Protein AF-0000000079819717 (afdb_homodimer)

Organism: NCBI:txid1608957

Structure (mmCIF, N/CA/C/O backbone):
data_AF-0000000079819717-model_v1
#
loop_
_entity.id
_entity.type
_entity.pdbx_description
1 polymer 'DUF2269 family protein'
#
loop_
_atom_site.group_PDB
_atom_site.id
_atom_site.type_symbol
_atom_site.label_atom_id
_atom_site.label_alt_id
_atom_site.label_comp_id
_atom_site.label_asym_id
_atom_site.label_entity_id
_atom_site.label_seq_id
_atom_site.pdbx_PDB_ins_code
_atom_site.Cartn_x
_atom_site.Cartn_y
_atom_site.Cartn_z
_atom_site.occupancy
_atom_site.B_iso_or_equiv
_atom_site.auth_seq_id
_atom_site.auth_comp_id
_atom_site.auth_asym_id
_atom_site.auth_atom_id
_atom_site.pdbx_PDB_model_num
ATOM 1 N N . MET A 1 1 ? -36.938 69.5 11.094 1 31.08 1 MET A N 1
ATOM 2 C CA . MET A 1 1 ? -37.156 68.125 10.57 1 31.08 1 MET A CA 1
ATOM 3 C C . MET A 1 1 ? -35.875 67.312 10.625 1 31.08 1 MET A C 1
ATOM 5 O O . MET A 1 1 ? -34.938 67.625 9.906 1 31.08 1 MET A O 1
ATOM 9 N N . VAL A 1 2 ? -35.5 66.875 11.805 1 38.12 2 VAL A N 1
ATOM 10 C CA . VAL A 1 2 ? -34.312 66.125 12.195 1 38.12 2 VAL A CA 1
ATOM 11 C C . VAL A 1 2 ? -34.312 64.75 11.555 1 38.12 2 VAL A C 1
ATOM 13 O O . VAL A 1 2 ? -35.281 64 11.742 1 38.12 2 VAL A O 1
ATOM 16 N N . VAL A 1 3 ? -33.75 64.562 10.391 1 39.59 3 VAL A N 1
ATOM 17 C CA . VAL A 1 3 ? -33.562 63.312 9.703 1 39.59 3 VAL A CA 1
ATOM 18 C C . VAL A 1 3 ? -32.781 62.344 10.594 1 39.59 3 VAL A C 1
ATOM 20 O O . VAL A 1 3 ? -31.641 62.594 10.945 1 39.59 3 VAL A O 1
ATOM 23 N N . ASP A 1 4 ? -33.406 61.594 11.469 1 37.81 4 ASP A N 1
ATOM 24 C CA . ASP A 1 4 ? -32.844 60.5 12.242 1 37.81 4 ASP A CA 1
ATOM 25 C C . ASP A 1 4 ? -32.219 59.469 11.328 1 37.81 4 ASP A C 1
ATOM 27 O O . ASP A 1 4 ? -32.906 58.844 10.516 1 37.81 4 ASP A O 1
ATOM 31 N N . VAL A 1 5 ? -31 59.656 10.969 1 44.88 5 VAL A N 1
ATOM 32 C CA . VAL A 1 5 ? -30.219 58.625 10.297 1 44.88 5 VAL A CA 1
ATOM 33 C C . VAL A 1 5 ? -30.203 57.375 11.164 1 44.88 5 VAL A C 1
ATOM 35 O O . VAL A 1 5 ? -29.594 57.344 12.242 1 44.88 5 VAL A O 1
ATOM 38 N N . ALA A 1 6 ? -31.328 56.562 11.164 1 42.06 6 ALA A N 1
ATOM 39 C CA . ALA A 1 6 ? -31.281 55.25 11.773 1 42.06 6 ALA A CA 1
ATOM 40 C C . ALA A 1 6 ? -30.094 54.438 11.258 1 42.06 6 ALA A C 1
ATOM 42 O O . ALA A 1 6 ? -29.984 54.156 10.062 1 42.06 6 ALA A O 1
ATOM 43 N N . ILE A 1 7 ? -28.906 54.531 11.844 1 41.72 7 ILE A N 1
ATOM 44 C CA . ILE A 1 7 ? -27.844 53.562 11.641 1 41.72 7 ILE A CA 1
ATOM 45 C C . ILE A 1 7 ? -28.375 52.156 11.812 1 41.72 7 ILE A C 1
ATOM 47 O O . ILE A 1 7 ? -28.875 51.812 12.883 1 41.72 7 ILE A O 1
ATOM 51 N N . THR A 1 8 ? -28.922 51.562 10.805 1 37.72 8 THR A N 1
ATOM 52 C CA . THR A 1 8 ? -29.203 50.125 10.844 1 37.72 8 THR A CA 1
ATOM 53 C C . THR A 1 8 ? -28.031 49.344 11.422 1 37.72 8 THR A C 1
ATOM 55 O O . THR A 1 8 ? -26.938 49.312 10.836 1 37.72 8 THR A O 1
ATOM 58 N N . ARG A 1 9 ? -27.938 49.281 12.742 1 39.75 9 ARG A N 1
ATOM 59 C CA . ARG A 1 9 ? -27.016 48.344 13.352 1 39.75 9 ARG A CA 1
ATOM 60 C C . ARG A 1 9 ? -27.156 46.969 12.711 1 39.75 9 ARG A C 1
ATOM 62 O O . ARG A 1 9 ? -28.266 46.406 12.625 1 39.75 9 ARG A O 1
ATOM 69 N N . HIS A 1 10 ? -26.344 46.688 11.703 1 40.09 10 HIS A N 1
ATOM 70 C CA . HIS A 1 10 ? -26.203 45.281 11.289 1 40.09 10 HIS A CA 1
ATOM 71 C C . HIS A 1 10 ? -26.141 44.344 12.5 1 40.09 10 HIS A C 1
ATOM 73 O O . HIS A 1 10 ? -25.359 44.594 13.422 1 40.09 10 HIS A O 1
ATOM 79 N N . ASP A 1 11 ? -27.234 43.844 12.953 1 42.88 11 ASP A N 1
ATOM 80 C CA . ASP A 1 11 ? -27.328 42.812 13.969 1 42.88 11 ASP A CA 1
ATOM 81 C C . ASP A 1 11 ? -26.266 41.719 13.75 1 42.88 11 ASP A C 1
ATOM 83 O O . ASP A 1 11 ? -26.219 41.094 12.695 1 42.88 11 ASP A O 1
ATOM 87 N N . PRO A 1 12 ? -25.125 41.812 14.414 1 45.47 12 PRO A N 1
ATOM 88 C CA . PRO A 1 12 ? -24.141 40.75 14.32 1 45.47 12 PRO A CA 1
ATOM 89 C C . PRO A 1 12 ? -24.75 39.375 14.531 1 45.47 12 PRO A C 1
ATOM 91 O O . PRO A 1 12 ? -24.047 38.344 14.523 1 45.47 12 PRO A O 1
ATOM 94 N N . SER A 1 13 ? -26 39.344 14.828 1 45.56 13 SER A N 1
ATOM 95 C CA . SER A 1 13 ? -26.562 38.031 15.148 1 45.56 13 SER A CA 1
ATOM 96 C C . SER A 1 13 ? -26.359 37.031 14 1 45.56 13 SER A C 1
ATOM 98 O O . SER A 1 13 ? -26.641 35.844 14.141 1 45.56 13 SER A O 1
ATOM 100 N N . HIS A 1 14 ? -26.406 37.594 12.781 1 41.22 14 HIS A N 1
ATOM 101 C CA . HIS A 1 14 ? -26.234 36.531 11.805 1 41.22 14 HIS A CA 1
ATOM 102 C C . HIS A 1 14 ? -24.797 36.031 11.781 1 41.22 14 HIS A C 1
ATOM 104 O O . HIS A 1 14 ? -24.203 35.875 10.711 1 41.22 14 HIS A O 1
ATOM 110 N N . ALA A 1 15 ? -24.109 36.25 12.859 1 41.97 15 ALA A N 1
ATOM 111 C CA . ALA A 1 15 ? -22.859 35.531 12.82 1 41.97 15 ALA A CA 1
ATOM 112 C C . ALA A 1 15 ? -23.109 34.031 12.523 1 41.97 15 ALA A C 1
ATOM 114 O O . ALA A 1 15 ? -23.844 33.375 13.25 1 41.97 15 ALA A O 1
ATOM 115 N N . HIS A 1 16 ? -23.234 33.625 11.305 1 40.81 16 HIS A N 1
ATOM 116 C CA . HIS A 1 16 ? -23.188 32.188 11.07 1 40.81 16 HIS A CA 1
ATOM 117 C C . HIS A 1 16 ? -22.25 31.5 12.055 1 40.81 16 HIS A C 1
ATOM 119 O O . HIS A 1 16 ? -21.125 31.953 12.258 1 40.81 16 HIS A O 1
ATOM 125 N N . PRO A 1 17 ? -22.828 31 13.188 1 41.47 17 PRO A N 1
ATOM 126 C CA . PRO A 1 17 ? -21.844 30.328 14.039 1 41.47 17 PRO A CA 1
ATOM 127 C C . PRO A 1 17 ? -20.625 29.828 13.266 1 41.47 17 PRO A C 1
ATOM 129 O O . PRO A 1 17 ? -20.766 29.375 12.125 1 41.47 17 PRO A O 1
ATOM 132 N N . ALA A 1 18 ? -19.562 30.266 13.461 1 44.44 18 ALA A N 1
ATOM 133 C CA . ALA A 1 18 ? -18.344 29.656 12.945 1 44.44 18 ALA A CA 1
ATOM 134 C C . ALA A 1 18 ? -18.484 28.156 12.812 1 44.44 18 ALA A C 1
ATOM 136 O O . ALA A 1 18 ? -18.734 27.453 13.805 1 44.44 18 ALA A O 1
ATOM 137 N N . ILE A 1 19 ? -19.188 27.422 11.977 1 40.69 19 ILE A N 1
ATOM 138 C CA . ILE A 1 19 ? -19.344 25.984 11.766 1 40.69 19 ILE A CA 1
ATOM 139 C C . ILE A 1 19 ? -18.109 25.25 12.258 1 40.69 19 ILE A C 1
ATOM 141 O O . ILE A 1 19 ? -17.016 25.422 11.711 1 40.69 19 ILE A O 1
ATOM 145 N N . PRO A 1 20 ? -17.859 25.078 13.531 1 46.72 20 PRO A N 1
ATOM 146 C CA . PRO A 1 20 ? -16.875 24.141 14.078 1 46.72 20 PRO A CA 1
ATOM 147 C C . PRO A 1 20 ? -16.562 22.984 13.125 1 46.72 20 PRO A C 1
ATOM 149 O O . PRO A 1 20 ? -15.75 22.109 13.445 1 46.72 20 PRO A O 1
ATOM 152 N N . GLU A 1 21 ? -17.375 22.656 12.039 1 54.41 21 GLU A N 1
ATOM 153 C CA . GLU A 1 21 ? -17.516 21.734 10.922 1 54.41 21 GLU A CA 1
ATOM 154 C C . GLU A 1 21 ? -16.266 21.703 10.055 1 54.41 21 GLU A C 1
ATOM 156 O O . GLU A 1 21 ? -15.914 20.656 9.5 1 54.41 21 GLU A O 1
ATOM 161 N N . GLU A 1 22 ? -15.531 22.719 10.07 1 64.94 22 GLU A N 1
ATOM 162 C CA . GLU A 1 22 ? -14.398 22.844 9.156 1 64.94 22 GLU A CA 1
ATOM 163 C C . GLU A 1 22 ? -13.258 21.922 9.562 1 64.94 22 GLU A C 1
ATOM 165 O O . GLU A 1 22 ? -12.719 21.188 8.727 1 64.94 22 GLU A O 1
ATOM 170 N N . PRO A 1 23 ? -13.211 21.812 10.922 1 82.5 23 PRO A N 1
ATOM 171 C CA . PRO A 1 23 ? -12.094 20.922 11.281 1 82.5 23 PRO A CA 1
ATOM 172 C C . PRO A 1 23 ? -12.43 19.453 11.078 1 82.5 23 PRO A C 1
ATOM 174 O O . PRO A 1 23 ? -11.57 18.672 10.664 1 82.5 23 PRO A O 1
ATOM 177 N N . VAL A 1 24 ? -13.727 19.219 11.211 1 90.94 24 VAL A N 1
ATOM 178 C CA . VAL A 1 24 ? -14.117 17.828 11.062 1 90.94 24 VAL A CA 1
ATOM 179 C C . VAL A 1 24 ? -14.086 17.438 9.586 1 90.94 24 VAL A C 1
ATOM 181 O O . VAL A 1 24 ? -13.586 16.359 9.234 1 90.94 24 VAL A O 1
ATOM 184 N N . VAL A 1 25 ? -14.633 18.312 8.773 1 95.25 25 VAL A N 1
ATOM 185 C CA . VAL A 1 25 ? -14.648 18.031 7.336 1 95.25 25 VAL A CA 1
ATOM 186 C C . VAL A 1 25 ? -13.219 17.859 6.828 1 95.25 25 VAL A C 1
ATOM 188 O O . VAL A 1 25 ? -12.93 16.938 6.078 1 95.25 25 VAL A O 1
ATOM 191 N N . ARG A 1 26 ? -12.422 18.734 7.199 1 97 26 ARG A N 1
ATOM 192 C CA . ARG A 1 26 ? -11.023 18.641 6.781 1 97 26 ARG A CA 1
ATOM 193 C C . ARG A 1 26 ? -10.398 17.328 7.238 1 97 26 ARG A C 1
ATOM 195 O O . ARG A 1 26 ? -9.695 16.672 6.469 1 97 26 ARG A O 1
ATOM 202 N N . ASN A 1 27 ? -10.641 16.953 8.484 1 97.81 27 ASN A N 1
ATOM 203 C CA . ASN A 1 27 ? -10.07 15.727 9.008 1 97.81 27 ASN A CA 1
ATOM 204 C C . ASN A 1 27 ? -10.57 14.508 8.242 1 97.81 27 ASN A C 1
ATOM 206 O O . ASN A 1 27 ? -9.797 13.602 7.934 1 97.81 27 ASN A O 1
ATOM 210 N N . VAL A 1 28 ? -11.82 14.508 7.957 1 98.19 28 VAL A N 1
ATOM 211 C CA . VAL A 1 28 ? -12.398 13.375 7.242 1 98.19 28 VAL A CA 1
ATOM 212 C C . VAL A 1 28 ? -11.812 13.305 5.832 1 98.19 28 VAL A C 1
ATOM 214 O O . VAL A 1 28 ? -11.414 12.227 5.375 1 98.19 28 VAL A O 1
ATOM 217 N N . LEU A 1 29 ? -11.711 14.445 5.145 1 98.44 29 LEU A N 1
ATOM 218 C CA . LEU A 1 29 ? -11.125 14.492 3.812 1 98.44 29 LEU A CA 1
ATOM 219 C C . LEU A 1 29 ? -9.68 14 3.842 1 98.44 29 LEU A C 1
ATOM 221 O O . LEU A 1 29 ? -9.266 13.219 2.977 1 98.44 29 LEU A O 1
ATOM 225 N N . LEU A 1 30 ? -8.984 14.398 4.816 1 98.5 30 LEU A N 1
ATOM 226 C CA . LEU A 1 30 ? -7.566 14.07 4.914 1 98.5 30 LEU A CA 1
ATOM 227 C C . LEU A 1 30 ? -7.371 12.586 5.227 1 98.5 30 LEU A C 1
ATOM 229 O O . LEU A 1 30 ? -6.496 11.938 4.652 1 98.5 30 LEU A O 1
ATOM 233 N N . ILE A 1 31 ? -8.148 12.031 6.102 1 98.69 31 ILE A N 1
ATOM 234 C CA . ILE A 1 31 ? -8.062 10.617 6.457 1 98.69 31 ILE A CA 1
ATOM 235 C C . ILE A 1 31 ? -8.328 9.758 5.219 1 98.69 31 ILE A C 1
ATOM 237 O O . ILE A 1 31 ? -7.566 8.836 4.926 1 98.69 31 ILE A O 1
ATOM 241 N N . VAL A 1 32 ? -9.383 10.117 4.504 1 98.69 32 VAL A N 1
ATOM 242 C CA . VAL A 1 32 ? -9.734 9.336 3.322 1 98.69 32 VAL A CA 1
ATOM 243 C C . VAL A 1 32 ? -8.656 9.508 2.252 1 98.69 32 VAL A C 1
ATOM 245 O O . VAL A 1 32 ? -8.266 8.531 1.601 1 98.69 32 VAL A O 1
ATOM 248 N N . HIS A 1 33 ? -8.203 10.727 2.033 1 98.69 33 HIS A N 1
ATOM 249 C CA . HIS A 1 33 ? -7.168 11.008 1.042 1 98.69 33 HIS A CA 1
ATOM 250 C C . HIS A 1 33 ? -5.895 10.219 1.336 1 98.69 33 HIS A C 1
ATOM 252 O O . HIS A 1 33 ? -5.359 9.547 0.452 1 98.69 33 HIS A O 1
ATOM 258 N N . ILE A 1 34 ? -5.434 10.18 2.574 1 98.75 34 ILE A N 1
ATOM 259 C CA . ILE A 1 34 ? -4.203 9.516 2.988 1 98.75 34 ILE A CA 1
ATOM 260 C C . ILE A 1 34 ? -4.367 8 2.852 1 98.75 34 ILE A C 1
ATOM 262 O O . ILE A 1 34 ? -3.477 7.316 2.336 1 98.75 34 ILE A O 1
ATOM 266 N N . ALA A 1 35 ? -5.484 7.504 3.279 1 98.69 35 ALA A N 1
ATOM 267 C CA . ALA A 1 35 ? -5.727 6.066 3.178 1 98.69 35 ALA A CA 1
ATOM 268 C C . ALA A 1 35 ? -5.762 5.621 1.72 1 98.69 35 ALA A C 1
ATOM 270 O O . ALA A 1 35 ? -5.191 4.586 1.367 1 98.69 35 ALA A O 1
ATOM 271 N N . ALA A 1 36 ? -6.465 6.406 0.924 1 98.56 36 ALA A N 1
ATOM 272 C CA . ALA A 1 36 ? -6.582 6.055 -0.489 1 98.56 36 ALA A CA 1
ATOM 273 C C . ALA A 1 36 ? -5.219 6.078 -1.174 1 98.56 36 ALA A C 1
ATOM 275 O O . ALA A 1 36 ? -4.855 5.137 -1.884 1 98.56 36 ALA A O 1
ATOM 276 N N . ILE A 1 37 ? -4.457 7.094 -0.919 1 98.5 37 ILE A N 1
ATOM 277 C CA . ILE A 1 37 ? -3.158 7.219 -1.573 1 98.5 37 ILE A CA 1
ATOM 278 C C . ILE A 1 37 ? -2.209 6.145 -1.042 1 98.5 37 ILE A C 1
ATOM 280 O O . ILE A 1 37 ? -1.358 5.641 -1.779 1 98.5 37 ILE A O 1
ATOM 284 N N . ALA A 1 38 ? -2.334 5.773 0.21 1 98.62 38 ALA A N 1
ATOM 285 C CA . ALA A 1 38 ? -1.521 4.699 0.776 1 98.62 38 ALA A CA 1
ATOM 286 C C . ALA A 1 38 ? -1.776 3.379 0.053 1 98.62 38 ALA A C 1
ATOM 288 O O . ALA A 1 38 ? -0.84 2.627 -0.226 1 98.62 38 ALA A O 1
ATOM 289 N N . VAL A 1 39 ? -3.016 3.164 -0.234 1 98.5 39 VAL A N 1
ATOM 290 C CA . VAL A 1 39 ? -3.355 1.942 -0.956 1 98.5 39 VAL A CA 1
ATOM 291 C C . VAL A 1 39 ? -2.785 2.002 -2.371 1 98.5 39 VAL A C 1
ATOM 293 O O . VAL A 1 39 ? -2.254 1.009 -2.875 1 98.5 39 VAL A O 1
ATOM 296 N N . TRP A 1 40 ? -2.914 3.152 -2.988 1 98.31 40 TRP A N 1
ATOM 297 C CA . TRP A 1 40 ? -2.422 3.322 -4.352 1 98.31 40 TRP A CA 1
ATOM 298 C C . TRP A 1 40 ? -0.911 3.131 -4.41 1 98.31 40 TRP A C 1
ATOM 300 O O . TRP A 1 40 ? -0.416 2.271 -5.145 1 98.31 40 TRP A O 1
ATOM 310 N N . PHE A 1 41 ? -0.18 3.826 -3.615 1 98.5 41 PHE A N 1
ATOM 311 C CA . PHE A 1 41 ? 1.278 3.814 -3.596 1 98.5 41 PHE A CA 1
ATOM 312 C C . PHE A 1 41 ? 1.801 2.498 -3.033 1 98.5 41 PHE A C 1
ATOM 314 O O . PHE A 1 41 ? 2.584 1.805 -3.686 1 98.5 41 PHE A O 1
ATOM 321 N N . GLY A 1 42 ? 1.342 2.133 -1.88 1 98.19 42 GLY A N 1
ATOM 322 C CA . GLY A 1 42 ? 1.783 0.895 -1.256 1 98.19 42 GLY A CA 1
ATOM 323 C C . GLY A 1 42 ? 1.355 -0.344 -2.02 1 98.19 42 GLY A C 1
ATOM 324 O O . GLY A 1 42 ? 2.107 -1.317 -2.105 1 98.19 42 GLY A O 1
ATOM 325 N N . GLY A 1 43 ? 0.152 -0.271 -2.471 1 97.31 43 GLY A N 1
ATOM 326 C CA . GLY A 1 43 ? -0.325 -1.377 -3.287 1 97.31 43 GLY A CA 1
ATOM 327 C C . GLY A 1 43 ? 0.489 -1.579 -4.551 1 97.31 43 GLY A C 1
ATOM 328 O O . GLY A 1 43 ? 0.74 -2.715 -4.961 1 97.31 43 GLY A O 1
ATOM 329 N N . SER A 1 44 ? 0.849 -0.489 -5.152 1 96.62 44 SER A N 1
ATOM 330 C CA . SER A 1 44 ? 1.673 -0.574 -6.352 1 96.62 44 SER A CA 1
ATOM 331 C C . SER A 1 44 ? 3.014 -1.236 -6.059 1 96.62 44 SER A C 1
ATOM 333 O O . SER A 1 44 ? 3.482 -2.074 -6.832 1 96.62 44 SER A O 1
ATOM 335 N N . ILE A 1 45 ? 3.604 -0.942 -4.98 1 97.81 45 ILE A N 1
ATOM 336 C CA . ILE A 1 45 ? 4.883 -1.527 -4.602 1 97.81 45 ILE A CA 1
ATOM 337 C C . ILE A 1 45 ? 4.703 -3.016 -4.305 1 97.81 45 ILE A C 1
ATOM 339 O O . ILE A 1 45 ? 5.469 -3.85 -4.797 1 97.81 45 ILE A O 1
ATOM 343 N N . MET A 1 46 ? 3.65 -3.334 -3.6 1 97.19 46 MET A N 1
ATOM 344 C CA . MET A 1 46 ? 3.416 -4.727 -3.23 1 97.19 46 MET A CA 1
ATOM 345 C C . MET A 1 46 ? 3.113 -5.574 -4.465 1 97.19 46 MET A C 1
ATOM 347 O O . MET A 1 46 ? 3.564 -6.715 -4.566 1 97.19 46 MET A O 1
ATOM 351 N N . ASN A 1 47 ? 2.336 -4.988 -5.359 1 96.31 47 ASN A N 1
ATOM 352 C CA . ASN A 1 47 ? 2.109 -5.68 -6.621 1 96.31 47 ASN A CA 1
ATOM 353 C C . ASN A 1 47 ? 3.422 -5.988 -7.336 1 96.31 47 ASN A C 1
ATOM 355 O O . ASN A 1 47 ? 3.611 -7.094 -7.852 1 96.31 47 ASN A O 1
ATOM 359 N N . GLY A 1 48 ? 4.258 -5.039 -7.363 1 96.06 48 GLY A N 1
ATOM 360 C CA . GLY A 1 48 ? 5.551 -5.246 -7.996 1 96.06 48 GLY A CA 1
ATOM 361 C C . GLY A 1 48 ? 6.375 -6.332 -7.328 1 96.06 48 GLY A C 1
ATOM 362 O O . GLY A 1 48 ? 7 -7.148 -8.008 1 96.06 48 GLY A O 1
ATOM 363 N N . VAL A 1 49 ? 6.332 -6.371 -6.066 1 96.75 49 VAL A N 1
ATOM 364 C CA . VAL A 1 49 ? 7.098 -7.352 -5.305 1 96.75 49 VAL A CA 1
ATOM 365 C C . VAL A 1 49 ? 6.555 -8.75 -5.57 1 96.75 49 VAL A C 1
ATOM 367 O O . VAL A 1 49 ? 7.32 -9.672 -5.859 1 96.75 49 VAL A O 1
ATOM 370 N N . ILE A 1 50 ? 5.258 -8.922 -5.523 1 96.62 50 ILE A N 1
ATOM 371 C CA . ILE A 1 50 ? 4.637 -10.227 -5.715 1 96.62 50 ILE A CA 1
ATOM 372 C C . ILE A 1 50 ? 4.883 -10.711 -7.141 1 96.62 50 ILE A C 1
ATOM 374 O O . ILE A 1 50 ? 5.223 -11.875 -7.359 1 96.62 50 ILE A O 1
ATOM 378 N N . ASN A 1 51 ? 4.754 -9.812 -8.07 1 96.44 51 ASN A N 1
ATOM 379 C CA . ASN A 1 51 ? 5.02 -10.188 -9.461 1 96.44 51 ASN A CA 1
ATOM 380 C C . ASN A 1 51 ? 6.465 -10.633 -9.656 1 96.44 51 ASN A C 1
ATOM 382 O O . ASN A 1 51 ? 6.73 -11.609 -10.359 1 96.44 51 ASN A O 1
ATOM 386 N N . ALA A 1 52 ? 7.355 -9.938 -9.062 1 95.44 52 ALA A N 1
ATOM 387 C CA . ALA A 1 52 ? 8.766 -10.289 -9.18 1 95.44 52 ALA A CA 1
ATOM 388 C C . ALA A 1 52 ? 9.047 -11.656 -8.562 1 95.44 52 ALA A C 1
ATOM 390 O O . ALA A 1 52 ? 9.789 -12.461 -9.117 1 95.44 52 ALA A O 1
ATOM 391 N N . LYS A 1 53 ? 8.469 -11.938 -7.457 1 96.69 53 LYS A N 1
ATOM 392 C CA . LYS A 1 53 ? 8.688 -13.203 -6.773 1 96.69 53 LYS A CA 1
ATOM 393 C C . LYS A 1 53 ? 8.141 -14.375 -7.594 1 96.69 53 LYS A C 1
ATOM 395 O O . LYS A 1 53 ? 8.812 -15.391 -7.75 1 96.69 53 LYS A O 1
ATOM 400 N N . ILE A 1 54 ? 6.938 -14.18 -8.133 1 96.88 54 ILE A N 1
ATOM 401 C CA . ILE A 1 54 ? 6.316 -15.234 -8.938 1 96.88 54 ILE A CA 1
ATOM 402 C C . ILE A 1 54 ? 7.082 -15.414 -10.242 1 96.88 54 ILE A C 1
ATOM 404 O O . ILE A 1 54 ? 7.273 -16.531 -10.711 1 96.88 54 ILE A O 1
ATOM 408 N N . ALA A 1 55 ? 7.555 -14.297 -10.797 1 94.62 55 ALA A N 1
ATOM 409 C CA . ALA A 1 55 ? 8.352 -14.352 -12.023 1 94.62 55 ALA A CA 1
ATOM 410 C C . ALA A 1 55 ? 9.609 -15.195 -11.82 1 94.62 55 ALA A C 1
ATOM 412 O O . ALA A 1 55 ? 10.086 -15.828 -12.766 1 94.62 55 ALA A O 1
ATOM 413 N N . GLY A 1 56 ? 10.094 -15.25 -10.602 1 94.25 56 GLY A N 1
ATOM 414 C CA . GLY A 1 56 ? 11.312 -15.984 -10.305 1 94.25 56 GLY A CA 1
ATOM 415 C C . GLY A 1 56 ? 11.094 -17.484 -10.172 1 94.25 56 GLY A C 1
ATOM 416 O O . GLY A 1 56 ? 12.055 -18.25 -10.062 1 94.25 56 GLY A O 1
ATOM 417 N N . THR A 1 57 ? 9.875 -17.859 -10.234 1 95.12 57 THR A N 1
ATOM 418 C CA . THR A 1 57 ? 9.562 -19.281 -10.141 1 95.12 57 THR A CA 1
ATOM 419 C C . THR A 1 57 ? 9.484 -19.906 -11.531 1 95.12 57 THR A C 1
ATO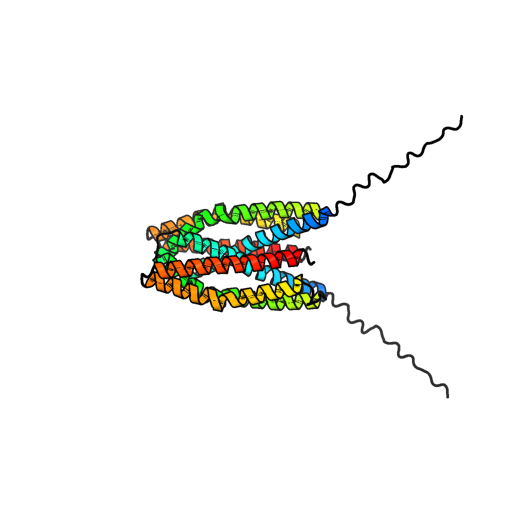M 421 O O . THR A 1 57 ? 9.508 -19.203 -12.539 1 95.12 57 THR A O 1
ATOM 424 N N . ASN A 1 58 ? 9.391 -21.266 -11.609 1 94.06 58 ASN A N 1
ATOM 425 C CA . ASN A 1 58 ? 9.188 -22 -12.859 1 94.06 58 ASN A CA 1
ATOM 426 C C . ASN A 1 58 ? 7.754 -22.5 -12.992 1 94.06 58 ASN A C 1
ATOM 428 O O . ASN A 1 58 ? 7.496 -23.453 -13.727 1 94.06 58 ASN A O 1
ATOM 432 N N . ASP A 1 59 ? 6.898 -21.844 -12.258 1 96.38 59 ASP A N 1
ATOM 433 C CA . ASP A 1 59 ? 5.492 -22.234 -12.242 1 96.38 59 ASP A CA 1
ATOM 434 C C . ASP A 1 59 ? 4.68 -21.406 -13.234 1 96.38 59 ASP A C 1
ATOM 436 O O . ASP A 1 59 ? 4.109 -20.375 -12.867 1 96.38 59 ASP A O 1
ATOM 440 N N . MET A 1 60 ? 4.527 -21.938 -14.461 1 95.44 60 MET A N 1
ATOM 441 C CA . MET A 1 60 ? 3.873 -21.188 -15.539 1 95.44 60 MET A CA 1
ATOM 44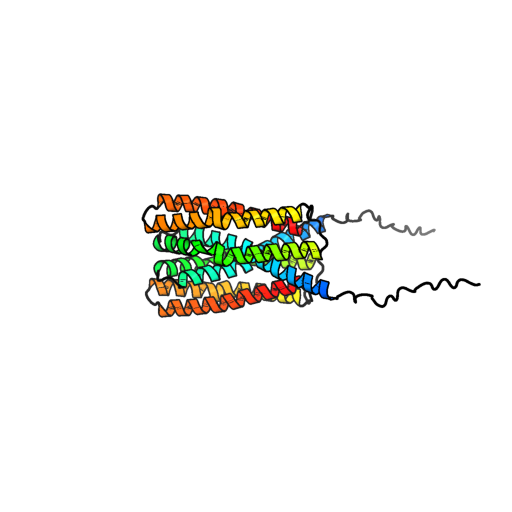2 C C . MET A 1 60 ? 2.395 -20.984 -15.227 1 95.44 60 MET A C 1
ATOM 444 O O . MET A 1 60 ? 1.82 -19.953 -15.602 1 95.44 60 MET A O 1
ATOM 448 N N . SER A 1 61 ? 1.843 -21.938 -14.555 1 95.88 61 SER A N 1
ATOM 449 C CA . SER A 1 61 ? 0.441 -21.812 -14.172 1 95.88 61 SER A CA 1
ATOM 450 C C . SER A 1 61 ? 0.242 -20.656 -13.188 1 95.88 61 SER A C 1
ATOM 452 O O . SER A 1 61 ? -0.689 -19.859 -13.336 1 95.88 61 SER A O 1
ATOM 454 N N . ALA A 1 62 ? 1.156 -20.562 -12.234 1 97.5 62 ALA A N 1
ATOM 455 C CA . ALA A 1 62 ? 1.074 -19.5 -11.25 1 97.5 62 ALA A CA 1
ATOM 456 C C . ALA A 1 62 ? 1.276 -18.125 -11.898 1 97.5 62 ALA A C 1
ATOM 458 O O . ALA A 1 62 ? 0.59 -17.156 -11.562 1 97.5 62 ALA A O 1
ATOM 459 N N . LYS A 1 63 ? 2.229 -18.078 -12.852 1 98.12 63 LYS A N 1
ATOM 460 C CA . LYS A 1 63 ? 2.482 -16.828 -13.57 1 98.12 63 LYS A CA 1
ATOM 461 C C . LYS A 1 63 ? 1.254 -16.391 -14.359 1 98.12 63 LYS A C 1
ATOM 463 O O . LYS A 1 63 ? 0.854 -15.227 -14.305 1 98.12 63 LYS A O 1
ATOM 468 N N . ALA A 1 64 ? 0.599 -17.328 -15.016 1 98.06 64 ALA A N 1
ATOM 469 C CA . ALA A 1 64 ? -0.588 -17.031 -15.812 1 98.06 64 ALA A CA 1
ATOM 470 C C . ALA A 1 64 ? -1.76 -16.625 -14.922 1 98.06 64 ALA A C 1
ATOM 472 O O . ALA A 1 64 ? -2.459 -15.648 -15.219 1 98.06 64 ALA A O 1
ATOM 473 N N . THR A 1 65 ? -1.947 -17.375 -13.875 1 97.88 65 THR A N 1
ATOM 474 C CA . THR A 1 65 ? -3.072 -17.125 -12.984 1 97.88 65 THR A CA 1
ATOM 475 C C . THR A 1 65 ? -2.938 -15.766 -12.312 1 97.88 65 THR A C 1
ATOM 477 O O . THR A 1 65 ? -3.918 -15.031 -12.18 1 97.88 65 THR A O 1
ATOM 480 N N . LEU A 1 66 ? -1.71 -15.438 -11.875 1 97.69 66 LEU A N 1
ATOM 481 C CA . LEU A 1 66 ? -1.493 -14.117 -11.281 1 97.69 66 LEU A CA 1
ATOM 482 C C . LEU A 1 66 ? -1.768 -13.016 -12.289 1 97.69 66 LEU A C 1
ATOM 484 O O . LEU A 1 66 ? -2.459 -12.039 -11.984 1 97.69 66 LEU A O 1
ATOM 488 N N . ALA A 1 67 ? -1.248 -13.164 -13.477 1 98.06 67 ALA A N 1
ATOM 489 C CA . ALA A 1 67 ? -1.472 -12.172 -14.523 1 98.06 67 ALA A CA 1
ATOM 490 C C . ALA A 1 67 ? -2.961 -11.992 -14.805 1 98.06 67 ALA A C 1
ATOM 492 O O . ALA A 1 67 ? -3.445 -10.867 -14.945 1 98.06 67 ALA A O 1
ATOM 493 N N . ARG A 1 68 ? -3.676 -13.094 -14.875 1 97.31 68 ARG A N 1
ATOM 494 C CA . ARG A 1 68 ? -5.113 -13.039 -15.117 1 97.31 68 ARG A CA 1
ATOM 495 C C . ARG A 1 68 ? -5.832 -12.312 -13.984 1 97.31 68 ARG A C 1
ATOM 497 O O . ARG A 1 68 ? -6.75 -11.523 -14.227 1 97.31 68 ARG A O 1
ATOM 504 N N . SER A 1 69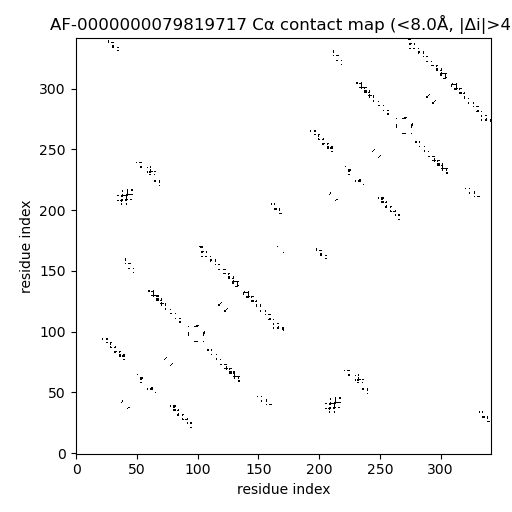 ? -5.387 -12.586 -12.797 1 95.38 69 SER A N 1
ATOM 505 C CA . SER A 1 69 ? -6.008 -11.969 -11.625 1 95.38 69 SER A CA 1
ATOM 506 C C . SER A 1 69 ? -5.781 -10.461 -11.617 1 95.38 69 SER A C 1
ATOM 508 O O . SER A 1 69 ? -6.559 -9.719 -11.016 1 95.38 69 SER A O 1
ATOM 510 N N . GLU A 1 70 ? -4.742 -9.984 -12.297 1 96.38 70 GLU A N 1
ATOM 511 C CA . GLU A 1 70 ? -4.375 -8.57 -12.266 1 96.38 70 GLU A CA 1
ATOM 512 C C . GLU A 1 70 ? -5.082 -7.801 -13.375 1 96.38 70 GLU A C 1
ATOM 514 O O . GLU A 1 70 ? -5.117 -6.566 -13.359 1 96.38 70 GLU A O 1
ATOM 519 N N . VAL A 1 71 ? -5.719 -8.492 -14.312 1 94.81 71 VAL A N 1
ATOM 520 C CA . VAL A 1 71 ? -6.355 -7.867 -15.469 1 94.81 71 VAL A CA 1
ATOM 521 C C . VAL A 1 71 ? -7.418 -6.875 -15 1 94.81 71 VAL A C 1
ATOM 523 O O . VAL A 1 71 ? -7.504 -5.758 -15.516 1 94.81 71 VAL A O 1
ATOM 526 N N . ASN A 1 72 ? -8.18 -7.25 -13.969 1 91.62 72 ASN A N 1
ATOM 527 C CA . ASN A 1 72 ? -9.281 -6.387 -13.547 1 91.62 72 ASN A CA 1
ATOM 528 C C . ASN A 1 72 ? -8.977 -5.703 -12.219 1 91.62 72 ASN A C 1
ATOM 530 O O . ASN A 1 72 ? -9.859 -5.102 -11.602 1 91.62 72 ASN A O 1
ATOM 534 N N . LEU A 1 73 ? -7.762 -5.809 -11.773 1 93.19 73 LEU A N 1
ATOM 535 C CA . LEU A 1 73 ? -7.34 -5.168 -10.539 1 93.19 73 LEU A CA 1
ATOM 536 C C . LEU A 1 73 ? -7.48 -3.65 -10.633 1 93.19 73 LEU A C 1
ATOM 538 O O . LEU A 1 73 ? -7.879 -2.998 -9.664 1 93.19 73 LEU A O 1
ATOM 542 N N . GLY A 1 74 ? -7.156 -3.072 -11.789 1 91.25 74 GLY A N 1
ATOM 543 C CA . GLY A 1 74 ? -7.305 -1.646 -12.031 1 91.25 74 GLY A CA 1
ATOM 544 C C . GLY A 1 74 ? -8.719 -1.149 -11.82 1 91.25 74 GLY A C 1
ATOM 545 O O . GLY A 1 74 ? -8.945 -0.187 -11.086 1 91.25 74 GLY A O 1
ATOM 546 N N . THR A 1 75 ? -9.672 -1.796 -12.367 1 91.38 75 THR A N 1
ATOM 547 C CA . THR A 1 75 ? -11.062 -1.375 -12.289 1 91.38 75 THR A CA 1
ATOM 548 C C . THR A 1 75 ? -11.641 -1.678 -10.906 1 91.38 75 THR A C 1
ATOM 550 O O . THR A 1 75 ? -12.43 -0.893 -10.375 1 91.38 75 THR A O 1
ATOM 553 N N . GLN A 1 76 ? -11.195 -2.75 -10.281 1 94.38 76 GLN A N 1
ATOM 554 C CA . GLN A 1 76 ? -11.82 -3.205 -9.047 1 94.38 76 GLN A CA 1
ATOM 555 C C . GLN A 1 76 ? -11.227 -2.494 -7.832 1 94.38 76 GLN A C 1
ATOM 557 O O . GLN A 1 76 ? -11.914 -2.268 -6.836 1 94.38 76 GLN A O 1
ATOM 562 N N . VAL A 1 77 ? -9.992 -2.141 -7.926 1 95.44 77 VAL A N 1
ATOM 563 C CA . VAL A 1 77 ? -9.344 -1.606 -6.734 1 95.44 77 VAL A CA 1
ATOM 564 C C . VAL A 1 77 ? -8.805 -0.206 -7.02 1 95.44 77 VAL A C 1
ATOM 566 O O . VAL A 1 77 ? -9.164 0.756 -6.336 1 95.44 77 VAL A O 1
ATOM 569 N N . TYR A 1 78 ? -8.078 0.008 -8.094 1 95.12 78 TYR A N 1
ATOM 570 C CA . TYR A 1 78 ? -7.34 1.251 -8.273 1 95.12 78 TYR A CA 1
ATOM 571 C C . TYR A 1 78 ? -8.25 2.357 -8.789 1 95.12 78 TYR A C 1
ATOM 573 O O . TYR A 1 78 ? -8.031 3.537 -8.5 1 95.12 78 TYR A O 1
ATOM 581 N N . MET A 1 79 ? -9.312 1.983 -9.477 1 95.44 79 MET A N 1
ATOM 582 C CA . MET A 1 79 ? -10.234 3.016 -9.953 1 95.44 79 MET A CA 1
ATOM 583 C C . MET A 1 79 ? -10.961 3.676 -8.781 1 95.44 79 MET A C 1
ATOM 585 O O . MET A 1 79 ? -10.969 4.902 -8.664 1 95.44 79 MET A O 1
ATOM 589 N N . PRO A 1 80 ? -11.609 2.936 -7.863 1 97.19 80 PRO A N 1
ATOM 590 C CA . PRO A 1 80 ? -12.203 3.584 -6.695 1 97.19 80 PRO A CA 1
ATOM 591 C C . PRO A 1 80 ? -11.195 4.387 -5.879 1 97.19 80 PRO A C 1
ATOM 593 O O . PRO A 1 80 ? -11.516 5.473 -5.387 1 97.19 80 PRO A O 1
ATOM 596 N N . VAL A 1 81 ? -10.039 3.869 -5.762 1 97.75 81 VAL A N 1
ATOM 597 C CA . VAL A 1 81 ? -8.969 4.535 -5.023 1 97.75 81 VAL A CA 1
ATOM 598 C C . VAL A 1 81 ? -8.625 5.859 -5.703 1 97.75 81 VAL A C 1
ATOM 600 O O . VAL A 1 81 ? -8.461 6.883 -5.031 1 97.75 81 VAL A O 1
ATOM 603 N N . ALA A 1 82 ? -8.5 5.844 -7 1 96.94 82 ALA A N 1
ATOM 604 C CA . ALA A 1 82 ? -8.195 7.047 -7.77 1 96.94 82 ALA A CA 1
ATOM 605 C C . ALA A 1 82 ? -9.305 8.086 -7.617 1 96.94 82 ALA A C 1
ATOM 607 O O . ALA A 1 82 ? -9.031 9.273 -7.441 1 96.94 82 ALA A O 1
ATOM 608 N N . ILE A 1 83 ? -10.516 7.676 -7.664 1 97.62 83 ILE A N 1
ATOM 609 C CA . ILE A 1 83 ? -11.664 8.57 -7.535 1 97.62 83 ILE A CA 1
ATOM 610 C C . ILE A 1 83 ? -11.672 9.203 -6.145 1 97.62 83 ILE A C 1
ATOM 612 O O . ILE A 1 83 ? -11.812 10.414 -6.012 1 97.62 83 ILE A O 1
ATOM 616 N N . LEU A 1 84 ? -11.484 8.383 -5.121 1 98.38 84 LEU A N 1
ATOM 617 C CA . LEU A 1 84 ? -11.453 8.883 -3.752 1 98.38 84 LEU A CA 1
ATOM 618 C C . LEU A 1 84 ? -10.312 9.883 -3.57 1 98.38 84 LEU A C 1
ATOM 620 O O . LEU A 1 84 ? -10.492 10.93 -2.951 1 98.38 84 LEU A O 1
ATOM 624 N N . THR A 1 85 ? -9.148 9.562 -4.109 1 98.25 85 THR A N 1
ATOM 625 C CA . THR A 1 85 ? -7.98 10.43 -3.986 1 98.25 85 THR A CA 1
ATOM 626 C C . THR A 1 85 ? -8.242 11.781 -4.648 1 98.25 85 THR A C 1
ATOM 628 O O . THR A 1 85 ? -7.957 12.828 -4.062 1 98.25 85 THR A O 1
ATOM 631 N N . LEU A 1 86 ? -8.797 11.719 -5.836 1 97.81 86 LEU A N 1
ATOM 632 C CA . LEU A 1 86 ? -9.047 12.938 -6.602 1 97.81 86 LEU A CA 1
ATOM 633 C C . LEU A 1 86 ? -10.086 13.812 -5.914 1 97.81 86 LEU A C 1
ATOM 635 O O . LEU A 1 86 ? -9.875 15.008 -5.73 1 97.81 86 LEU A O 1
ATOM 639 N N . LEU A 1 87 ? -11.188 13.25 -5.512 1 98.19 87 LEU A N 1
ATOM 640 C CA . LEU A 1 87 ? -12.281 14 -4.898 1 98.19 87 LEU A CA 1
ATOM 641 C C . LEU A 1 87 ? -11.836 14.609 -3.568 1 98.19 87 LEU A C 1
ATOM 643 O O . LEU A 1 87 ? -12.117 15.773 -3.293 1 98.19 87 LEU A O 1
ATOM 647 N N . THR A 1 88 ? -11.195 13.836 -2.783 1 98.38 88 THR A N 1
ATOM 648 C CA . THR A 1 88 ? -10.75 14.359 -1.492 1 98.38 88 THR A CA 1
ATOM 649 C C . THR A 1 88 ? -9.625 15.367 -1.671 1 98.38 88 THR A C 1
ATOM 651 O O . THR A 1 88 ? -9.523 16.328 -0.909 1 98.38 88 THR A O 1
ATOM 654 N N . GLY A 1 89 ? -8.727 15.156 -2.668 1 97.69 89 GLY A N 1
ATOM 655 C CA . GLY A 1 89 ? -7.711 16.156 -2.979 1 97.69 89 GLY A CA 1
ATOM 656 C C . GLY A 1 89 ? -8.297 17.5 -3.352 1 97.69 89 GLY A C 1
ATOM 657 O O . GLY A 1 89 ? -7.844 18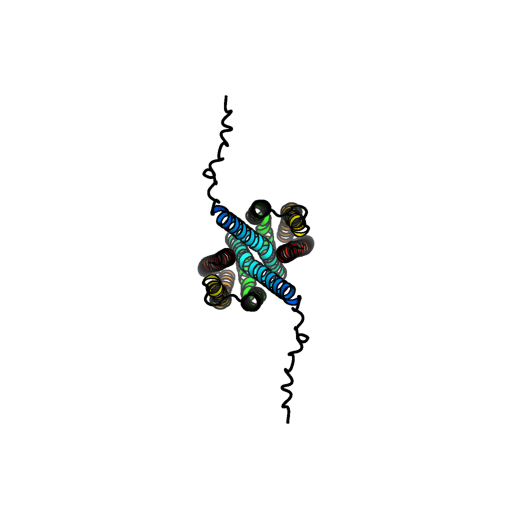.531 -2.859 1 97.69 89 GLY A O 1
ATOM 658 N N . ILE A 1 90 ? -9.297 17.484 -4.191 1 97.75 90 ILE A N 1
ATOM 659 C CA . ILE A 1 90 ? -9.984 18.719 -4.578 1 97.75 90 ILE A CA 1
ATOM 660 C C . ILE A 1 90 ? -10.625 19.359 -3.352 1 97.75 90 ILE A C 1
ATOM 662 O O . ILE A 1 90 ? -10.5 20.562 -3.143 1 97.75 90 ILE A O 1
ATOM 666 N N . GLY A 1 91 ? -11.328 18.547 -2.578 1 97.75 91 GLY A N 1
ATOM 667 C CA . GLY A 1 91 ? -11.914 19.047 -1.35 1 97.75 91 GLY A CA 1
ATOM 668 C C . GLY A 1 91 ? -10.906 19.703 -0.425 1 97.75 91 GLY A C 1
ATOM 669 O O . GLY A 1 91 ? -11.188 20.75 0.159 1 97.75 91 GLY A O 1
ATOM 670 N N . LEU A 1 92 ? -9.742 19.125 -0.322 1 97.38 92 LEU A N 1
ATOM 671 C CA . LEU A 1 92 ? -8.711 19.641 0.569 1 97.38 92 LEU A CA 1
ATOM 672 C C . LEU A 1 92 ? -8.148 20.953 0.033 1 97.38 92 LEU A C 1
ATOM 674 O O . LEU A 1 92 ? -7.812 21.859 0.809 1 97.38 92 LEU A O 1
ATOM 678 N N . VAL A 1 93 ? -8.016 21.047 -1.249 1 96.5 93 VAL A N 1
ATOM 679 C CA . VAL A 1 93 ? -7.543 22.297 -1.841 1 96.5 93 VAL A CA 1
ATOM 680 C C . VAL A 1 93 ? -8.531 23.422 -1.543 1 96.5 93 VAL A C 1
ATOM 682 O O . VAL A 1 93 ? -8.133 24.531 -1.188 1 96.5 93 VAL A O 1
ATOM 685 N N . VAL A 1 94 ? -9.781 23.156 -1.581 1 95.69 94 VAL A N 1
ATOM 686 C CA . VAL A 1 94 ? -10.836 24.156 -1.382 1 95.69 94 VAL A CA 1
ATOM 687 C C . VAL A 1 94 ? -10.922 24.516 0.098 1 95.69 94 VAL A C 1
ATOM 689 O O . VAL A 1 94 ? -10.906 25.703 0.454 1 95.69 94 VAL A O 1
ATOM 692 N N . VAL A 1 95 ? -10.922 23.547 0.935 1 94.44 95 VAL A N 1
ATOM 693 C CA . VAL A 1 95 ? -11.078 23.766 2.369 1 94.44 95 VAL A CA 1
ATOM 694 C C . VAL A 1 95 ? -9.836 24.469 2.922 1 94.44 95 VAL A C 1
ATOM 696 O O . VAL A 1 95 ? -9.93 25.297 3.83 1 94.44 95 VAL A O 1
ATOM 699 N N . GLY A 1 96 ? -8.703 24.094 2.383 1 92.88 96 GLY A N 1
ATOM 700 C CA . GLY A 1 96 ? -7.453 24.656 2.865 1 92.88 96 GLY A CA 1
ATOM 701 C C . GLY A 1 96 ? -7.102 25.984 2.205 1 92.88 96 GLY A C 1
ATOM 702 O O . GLY A 1 96 ? -6.113 26.625 2.574 1 92.88 96 GLY A O 1
ATOM 703 N N . ASP A 1 97 ? -7.93 26.391 1.232 1 91.75 97 ASP A N 1
ATOM 704 C CA . ASP A 1 97 ? -7.703 27.625 0.484 1 91.75 97 ASP A CA 1
ATOM 705 C C . ASP A 1 97 ? -6.32 27.625 -0.162 1 91.75 97 ASP A C 1
ATOM 707 O O . ASP A 1 97 ? -5.586 28.609 -0.061 1 91.75 97 ASP A O 1
ATOM 711 N N . PHE A 1 98 ? -5.934 26.453 -0.638 1 90.69 98 PHE A N 1
ATOM 712 C CA . PHE A 1 98 ? -4.676 26.359 -1.363 1 90.69 98 PHE A CA 1
ATOM 713 C C . PHE A 1 98 ? -4.84 26.828 -2.807 1 90.69 98 PHE A C 1
ATOM 715 O O . PHE A 1 98 ? -5.945 26.781 -3.354 1 90.69 98 PHE A O 1
ATOM 722 N N . GLN A 1 99 ? -3.752 27.234 -3.379 1 90.56 99 GLN A N 1
ATOM 723 C CA . GLN A 1 99 ? -3.768 27.656 -4.773 1 90.56 99 GLN A CA 1
ATOM 724 C C . GLN A 1 99 ? -3.547 26.484 -5.715 1 90.56 99 GLN A C 1
ATOM 726 O O . GLN A 1 99 ? -2.559 25.766 -5.586 1 90.56 99 GLN A O 1
ATOM 731 N N . PHE A 1 100 ? -4.367 26.422 -6.648 1 90.62 100 PHE 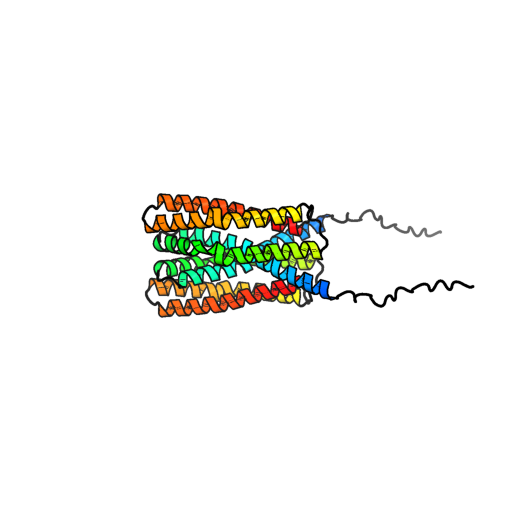A N 1
ATOM 732 C CA . PHE A 1 100 ? -4.266 25.344 -7.629 1 90.62 100 PHE A CA 1
ATOM 733 C C . PHE A 1 100 ? -2.998 25.484 -8.461 1 90.62 100 PHE A C 1
ATOM 735 O O . PHE A 1 100 ? -2.461 24.5 -8.961 1 90.62 100 PHE A O 1
ATOM 742 N N . GLU A 1 101 ? -2.436 26.656 -8.422 1 91.12 101 GLU A N 1
ATOM 743 C CA . GLU A 1 101 ? -1.275 26.953 -9.258 1 91.12 101 GLU A CA 1
ATOM 744 C C . GLU A 1 101 ? 0.025 26.625 -8.531 1 91.12 101 GLU A C 1
ATOM 746 O O . GLU A 1 101 ? 1.092 26.578 -9.148 1 91.12 101 GLU A O 1
ATOM 751 N N . SER A 1 102 ? -0.137 26.359 -7.281 1 93.88 102 SER A N 1
ATOM 752 C CA . SER A 1 102 ? 1.09 26 -6.582 1 93.88 102 SER A CA 1
ATOM 753 C C . SER A 1 102 ? 1.684 24.719 -7.145 1 93.88 102 SER A C 1
ATOM 755 O O . SER A 1 102 ? 0.95 23.797 -7.527 1 93.88 102 SER A O 1
ATOM 757 N N . ILE A 1 103 ? 2.949 24.547 -7.168 1 94.69 103 ILE A N 1
ATOM 758 C CA . ILE A 1 103 ? 3.666 23.438 -7.789 1 94.69 103 ILE A CA 1
ATOM 759 C C . ILE A 1 103 ? 3.238 22.109 -7.141 1 94.69 103 ILE A C 1
ATOM 761 O O . ILE A 1 103 ? 2.98 21.125 -7.836 1 94.69 103 ILE A O 1
ATOM 765 N N . TRP A 1 104 ? 3.146 22.109 -5.84 1 94.75 104 TRP A N 1
ATOM 766 C CA . TRP A 1 104 ? 2.832 20.875 -5.148 1 94.75 104 TRP A CA 1
ATOM 767 C C . TRP A 1 104 ? 1.39 20.453 -5.41 1 94.75 104 TRP A C 1
ATOM 769 O O . TRP A 1 104 ? 1.094 19.266 -5.531 1 94.75 104 TRP A O 1
ATOM 779 N N . VAL A 1 105 ? 0.469 21.328 -5.547 1 96.62 105 VAL A N 1
ATOM 780 C CA . VAL A 1 105 ? -0.92 20.984 -5.828 1 96.62 105 VAL A CA 1
ATOM 781 C C . VAL A 1 105 ? -1.059 20.547 -7.285 1 96.62 105 VAL A C 1
ATOM 783 O O . VAL A 1 105 ? -1.627 19.5 -7.578 1 96.62 105 VAL A O 1
ATOM 786 N N . SER A 1 106 ? -0.504 21.312 -8.188 1 97.31 106 SER A N 1
ATOM 787 C CA . SER A 1 106 ? -0.593 21.016 -9.617 1 97.31 106 SER A CA 1
ATOM 788 C C . SER A 1 106 ? 0.093 19.688 -9.945 1 97.31 106 SER A C 1
ATOM 790 O O . SER A 1 106 ? -0.427 18.891 -10.727 1 97.31 106 SER A O 1
ATOM 792 N N . PHE A 1 107 ? 1.213 19.5 -9.375 1 97.69 107 PHE A N 1
ATOM 793 C CA . PHE A 1 107 ? 1.908 18.234 -9.617 1 97.69 107 PHE A CA 1
ATOM 794 C C . PHE A 1 107 ? 1.131 17.062 -9.031 1 97.69 107 PHE A C 1
ATOM 796 O O . PHE A 1 107 ? 1.12 15.977 -9.609 1 97.69 107 PHE A O 1
ATOM 803 N N . GLY A 1 108 ? 0.528 17.25 -7.832 1 97.62 108 GLY A N 1
ATOM 804 C CA . GLY A 1 108 ? -0.316 16.203 -7.277 1 97.62 108 GLY A CA 1
ATOM 805 C C . GLY A 1 108 ? -1.407 15.758 -8.234 1 97.62 108 GLY A C 1
ATOM 806 O O . GLY A 1 108 ? -1.603 14.555 -8.438 1 97.62 108 GLY A O 1
ATOM 807 N N . PHE A 1 109 ? -2.021 16.672 -8.883 1 97.25 109 PHE A N 1
ATOM 808 C CA . PHE A 1 109 ? -3.08 16.359 -9.828 1 97.25 109 PHE A CA 1
ATOM 809 C C . PHE A 1 109 ? -2.506 15.703 -11.078 1 97.25 109 PHE A C 1
ATOM 811 O O . PHE A 1 109 ? -3.066 14.727 -11.586 1 97.25 109 PHE A O 1
ATOM 818 N N . LEU A 1 110 ? -1.424 16.203 -11.523 1 97.31 110 LEU A N 1
ATOM 819 C CA . LEU A 1 110 ? -0.776 15.594 -12.68 1 97.31 110 LEU A CA 1
ATOM 820 C C . LEU A 1 110 ? -0.418 14.133 -12.398 1 97.31 110 LEU A C 1
ATOM 822 O O . LEU A 1 110 ? -0.688 13.258 -13.219 1 97.31 110 LEU A O 1
ATOM 826 N N . ALA A 1 111 ? 0.179 13.906 -11.234 1 97.81 111 ALA A N 1
ATOM 827 C CA . ALA A 1 111 ? 0.628 12.562 -10.859 1 97.81 111 ALA A CA 1
ATOM 828 C C . ALA A 1 111 ? -0.543 11.586 -10.812 1 97.81 111 ALA A C 1
ATOM 830 O O . ALA A 1 111 ? -0.458 10.477 -11.344 1 97.81 111 ALA A O 1
ATOM 831 N N . ILE A 1 112 ? -1.662 11.977 -10.227 1 96.44 112 ILE A N 1
ATOM 832 C CA . ILE A 1 112 ? -2.781 11.055 -10.039 1 96.44 112 ILE A CA 1
ATOM 833 C C . ILE A 1 112 ? -3.453 10.781 -11.383 1 96.44 112 ILE A C 1
ATOM 835 O O . ILE A 1 112 ? -3.889 9.656 -11.648 1 96.44 112 ILE A O 1
ATOM 839 N N . ILE A 1 113 ? -3.531 11.781 -12.227 1 96 113 ILE A N 1
ATOM 840 C CA . ILE A 1 113 ? -4.184 11.609 -13.523 1 96 113 ILE A CA 1
ATOM 841 C C . ILE A 1 113 ? -3.334 10.703 -14.414 1 96 113 ILE A C 1
ATOM 843 O O . ILE A 1 113 ? -3.85 9.758 -15.016 1 96 113 ILE A O 1
ATOM 847 N N . VAL A 1 114 ? -2.039 10.977 -14.469 1 97.06 114 VAL A N 1
ATOM 848 C CA . VAL A 1 114 ? -1.139 10.148 -15.266 1 97.06 114 VAL A CA 1
ATOM 849 C C . VAL A 1 114 ? -1.156 8.719 -14.742 1 97.06 114 VAL A C 1
ATOM 851 O O . VAL A 1 114 ? -1.267 7.77 -15.516 1 97.06 114 VAL A O 1
ATOM 854 N N . SER A 1 115 ? -1.064 8.57 -13.453 1 96.69 115 SER A N 1
ATOM 855 C CA . SER A 1 115 ? -1.066 7.25 -12.844 1 96.69 115 SER A CA 1
ATOM 856 C C . SER A 1 115 ? -2.375 6.516 -13.109 1 96.69 115 SER A C 1
ATOM 858 O O . SER A 1 115 ? -2.373 5.316 -13.398 1 96.69 115 SER A O 1
ATOM 860 N N . ALA A 1 116 ? -3.467 7.191 -13.07 1 95.69 116 ALA A N 1
ATOM 861 C CA . ALA A 1 116 ? -4.777 6.586 -13.297 1 95.69 116 ALA A CA 1
ATOM 862 C C . ALA A 1 116 ? -4.918 6.105 -14.734 1 95.69 116 ALA A C 1
ATOM 864 O O . ALA A 1 116 ? -5.57 5.094 -15 1 95.69 116 ALA A O 1
ATOM 865 N N . VAL A 1 117 ? -4.332 6.785 -15.602 1 95.06 117 VAL A N 1
ATOM 866 C CA . VAL A 1 117 ? -4.434 6.453 -17.016 1 95.06 117 VAL A CA 1
ATOM 867 C C . VAL A 1 117 ? -3.545 5.254 -17.328 1 95.06 117 VAL A C 1
ATOM 869 O O . VAL A 1 117 ? -3.889 4.426 -18.172 1 95.06 117 VAL A O 1
ATOM 872 N N . LEU A 1 118 ? -2.438 5.121 -16.672 1 95.69 118 LEU A N 1
ATOM 873 C CA . LEU A 1 118 ? -1.519 4.016 -16.906 1 95.69 118 LEU A CA 1
ATOM 874 C C . LEU A 1 118 ? -2.205 2.676 -16.656 1 95.69 118 LEU A C 1
ATOM 876 O O . LEU A 1 118 ? -1.898 1.684 -17.328 1 95.69 118 LEU A O 1
ATOM 880 N N . GLY A 1 119 ? -3.139 2.621 -15.781 1 93.38 119 GLY A N 1
ATOM 881 C CA . GLY A 1 119 ? -3.85 1.394 -15.461 1 93.38 119 GLY A CA 1
ATOM 882 C C . GLY A 1 119 ? -4.527 0.764 -16.672 1 93.38 119 GLY A C 1
ATOM 883 O O . GLY A 1 119 ? -4.055 -0.246 -17.188 1 93.38 119 GLY A O 1
ATOM 884 N N . PRO A 1 120 ? -5.527 1.449 -17.172 1 94.12 120 PRO A N 1
ATOM 885 C CA . PRO A 1 120 ? -6.273 0.868 -18.297 1 94.12 120 PRO A CA 1
ATOM 886 C C . PRO A 1 120 ? -5.484 0.895 -19.609 1 94.12 120 PRO A C 1
ATOM 888 O O . PRO A 1 120 ? -5.699 0.047 -20.484 1 94.12 120 PRO A O 1
ATOM 891 N N . VAL A 1 121 ? -4.52 1.731 -19.797 1 95.5 121 VAL A N 1
ATOM 892 C CA . VAL A 1 121 ? -3.838 1.903 -21.062 1 95.5 121 VAL A CA 1
ATOM 893 C C . VAL A 1 121 ? -2.641 0.959 -21.141 1 95.5 121 VAL A C 1
ATOM 895 O O . VAL A 1 121 ? -2.322 0.437 -22.219 1 95.5 121 VAL A O 1
ATOM 898 N N . LYS A 1 122 ? -2.006 0.72 -20.047 1 96.88 122 LYS A N 1
ATOM 899 C CA . LYS A 1 122 ? -0.792 -0.09 -20.078 1 96.88 122 LYS A CA 1
ATOM 900 C C . LYS A 1 122 ? -0.948 -1.356 -19.25 1 96.88 122 LYS A C 1
ATOM 902 O O . LYS A 1 122 ? -0.826 -2.469 -19.766 1 96.88 122 LYS A O 1
ATOM 907 N N . PHE A 1 123 ? -1.35 -1.303 -18.047 1 96.75 123 PHE A N 1
ATOM 908 C CA . PHE A 1 123 ? -1.298 -2.43 -17.125 1 96.75 123 PHE A CA 1
ATOM 909 C C . PHE A 1 123 ? -2.322 -3.492 -17.5 1 96.75 123 PHE A C 1
ATOM 911 O O . PHE A 1 123 ? -2.018 -4.688 -17.5 1 96.75 123 PHE A O 1
ATOM 918 N N . LYS A 1 124 ? -3.51 -3.074 -17.859 1 97.06 124 LYS A N 1
ATOM 919 C CA . LYS A 1 124 ? -4.547 -4.047 -18.188 1 97.06 124 LYS A CA 1
ATOM 920 C C . LYS A 1 124 ? -4.172 -4.848 -19.422 1 97.06 124 LYS A C 1
ATOM 922 O O . LYS A 1 124 ? -4.098 -6.074 -19.391 1 97.06 124 LYS A O 1
ATOM 927 N N . PRO A 1 125 ? -3.879 -4.203 -20.594 1 97.81 125 PRO A N 1
ATOM 928 C CA . PRO A 1 125 ? -3.572 -5.012 -21.781 1 97.81 125 PRO A CA 1
ATOM 929 C C . PRO A 1 125 ? -2.297 -5.836 -21.609 1 97.81 125 PRO A C 1
ATOM 931 O O . PRO A 1 125 ? -2.203 -6.945 -22.156 1 97.81 125 PRO A O 1
ATOM 934 N N . LEU A 1 126 ? -1.312 -5.336 -20.906 1 97.94 126 LEU A N 1
ATOM 935 C CA . LEU A 1 126 ? -0.078 -6.082 -20.703 1 97.94 126 LEU A CA 1
ATOM 936 C C . LEU A 1 126 ? -0.329 -7.309 -19.828 1 97.94 126 LEU A C 1
ATOM 938 O O . LEU A 1 126 ? 0.254 -8.375 -20.062 1 97.94 126 LEU A O 1
ATOM 942 N N . SER A 1 127 ? -1.183 -7.16 -18.828 1 97.94 127 SER A N 1
ATOM 943 C CA . SER A 1 127 ? -1.526 -8.312 -17.984 1 97.94 127 SER A CA 1
ATOM 944 C C . SER A 1 127 ? -2.238 -9.391 -18.797 1 97.94 127 SER A C 1
ATOM 946 O O . SER A 1 127 ? -1.995 -10.578 -18.609 1 97.94 127 SER A O 1
ATOM 948 N N . GLU A 1 128 ? -3.104 -8.969 -19.703 1 98.19 128 GLU A N 1
ATOM 949 C CA . GLU A 1 128 ? -3.771 -9.914 -20.609 1 98.19 128 GLU A CA 1
ATOM 950 C C . GLU A 1 128 ? -2.764 -10.641 -21.484 1 98.19 128 GLU A C 1
ATOM 952 O O . GLU A 1 128 ? -2.879 -11.852 -21.703 1 98.19 128 GLU A O 1
ATOM 957 N N . GLN A 1 129 ? -1.829 -9.914 -21.953 1 98.44 129 GLN A N 1
ATOM 958 C CA . GLN A 1 129 ? -0.796 -10.492 -22.812 1 98.44 129 GLN A CA 1
ATOM 959 C C . GLN A 1 129 ? 0.047 -11.508 -22.047 1 98.44 129 GLN A C 1
ATOM 961 O O . GLN A 1 129 ? 0.414 -12.555 -22.578 1 98.44 129 GLN A O 1
ATOM 966 N N . ILE A 1 130 ? 0.367 -11.195 -20.844 1 98.38 130 ILE A N 1
ATOM 967 C CA . ILE A 1 130 ? 1.148 -12.102 -20 1 98.38 130 ILE A CA 1
ATOM 968 C C . ILE A 1 130 ? 0.371 -13.398 -19.781 1 98.38 130 ILE A C 1
ATOM 970 O O . ILE A 1 130 ? 0.897 -14.492 -20 1 98.38 130 ILE A O 1
ATOM 974 N N . ALA A 1 131 ? -0.894 -13.242 -19.406 1 97.81 131 ALA A N 1
ATOM 975 C CA . ALA A 1 131 ? -1.73 -14.414 -19.156 1 97.81 131 ALA A CA 1
ATOM 976 C C . ALA A 1 131 ? -1.851 -15.281 -20.406 1 97.81 131 ALA A C 1
ATOM 978 O O . ALA A 1 131 ? -1.62 -16.5 -20.344 1 97.81 131 ALA A O 1
ATOM 979 N N . ALA A 1 132 ? -2.119 -14.672 -21.5 1 97.94 132 ALA A N 1
ATOM 980 C CA . ALA A 1 132 ? -2.279 -15.391 -22.766 1 97.94 132 ALA A CA 1
ATOM 981 C C . ALA A 1 132 ? -0.978 -16.062 -23.172 1 97.94 132 ALA A C 1
ATOM 983 O O . ALA A 1 132 ? -0.993 -17.188 -23.703 1 97.94 132 ALA A O 1
ATOM 984 N N . GLY A 1 133 ? 0.121 -15.344 -23 1 98 133 GLY A N 1
ATOM 985 C CA . GLY A 1 133 ? 1.416 -15.898 -23.359 1 98 133 GLY A CA 1
ATOM 986 C C . GLY A 1 133 ? 1.764 -17.156 -22.578 1 98 133 GLY A C 1
ATOM 987 O O . GLY A 1 133 ? 2.156 -18.156 -23.156 1 98 133 GLY A O 1
ATOM 988 N N . TYR A 1 134 ? 1.565 -17.141 -21.297 1 97 134 TYR A N 1
ATOM 989 C CA . TYR A 1 134 ? 1.882 -18.312 -20.484 1 97 134 TYR A CA 1
ATOM 990 C C . TYR A 1 134 ? 0.886 -19.438 -20.734 1 97 134 TYR A C 1
ATOM 992 O O . TYR A 1 134 ? 1.262 -20.609 -20.766 1 97 134 TYR A O 1
ATOM 1000 N N . GLU A 1 135 ? -0.376 -19.094 -20.891 1 95.69 135 GLU A N 1
ATOM 1001 C CA . GLU A 1 135 ? -1.409 -20.078 -21.172 1 95.69 135 GLU A CA 1
ATOM 1002 C C . GLU A 1 135 ? -1.191 -20.734 -22.547 1 95.69 135 GLU A C 1
ATOM 1004 O O . GLU A 1 135 ? -1.436 -21.938 -22.703 1 95.69 135 GLU A O 1
ATOM 1009 N N . GLY A 1 136 ? -0.73 -19.984 -23.469 1 96.25 136 GLY A N 1
ATOM 1010 C CA . GLY A 1 136 ? -0.561 -20.453 -24.844 1 96.25 136 GLY A CA 1
ATOM 1011 C C . GLY A 1 136 ? 0.828 -21 -25.109 1 96.25 136 GLY A C 1
ATOM 1012 O O . GLY A 1 136 ? 1.093 -21.531 -26.203 1 96.25 136 GLY A O 1
ATOM 1013 N N . GLY A 1 137 ? 1.762 -20.828 -24.203 1 95.88 137 GLY A N 1
ATOM 1014 C CA . GLY A 1 137 ? 3.102 -21.375 -24.328 1 95.88 137 GLY A CA 1
ATOM 1015 C C . GLY A 1 137 ? 4.082 -20.406 -24.969 1 95.88 137 GLY A C 1
ATOM 1016 O O . GLY A 1 137 ? 5.223 -20.766 -25.266 1 95.88 137 GLY A O 1
ATOM 1017 N N . ASP A 1 138 ? 3.643 -19.203 -25.25 1 97.5 138 ASP A N 1
ATOM 1018 C CA . ASP A 1 138 ? 4.539 -18.172 -25.766 1 97.5 138 ASP A CA 1
ATOM 1019 C C . ASP A 1 138 ? 5.25 -17.438 -24.641 1 97.5 138 ASP A C 1
ATOM 1021 O O . ASP A 1 138 ? 4.961 -16.281 -24.375 1 97.5 138 ASP A O 1
ATOM 1025 N N . VAL A 1 139 ? 6.203 -18.062 -24.094 1 97 139 VAL A N 1
ATOM 1026 C CA . VAL A 1 139 ? 6.91 -17.609 -22.891 1 97 139 VAL A CA 1
ATOM 1027 C C . VAL A 1 139 ? 7.66 -16.312 -23.219 1 97 139 VAL A C 1
ATOM 1029 O O . VAL A 1 139 ? 7.672 -15.383 -22.406 1 97 139 VAL A O 1
ATOM 1032 N N . ALA A 1 140 ? 8.188 -16.281 -24.375 1 97.5 140 ALA A N 1
ATOM 1033 C CA . ALA A 1 140 ? 8.945 -15.094 -24.766 1 97.5 140 ALA A CA 1
ATOM 1034 C C . ALA A 1 140 ? 8.062 -13.852 -24.781 1 97.5 140 ALA A C 1
ATOM 1036 O O . ALA A 1 140 ? 8.453 -12.789 -24.297 1 97.5 140 ALA A O 1
ATOM 1037 N N . ALA A 1 141 ? 6.902 -13.977 -25.297 1 97.56 141 ALA A N 1
ATOM 1038 C CA . ALA A 1 141 ? 5.953 -12.867 -25.344 1 97.56 141 ALA A CA 1
ATOM 1039 C C . ALA A 1 141 ? 5.516 -12.461 -23.953 1 97.56 141 ALA A C 1
ATOM 1041 O O . ALA A 1 141 ? 5.422 -11.266 -23.641 1 97.56 141 ALA A O 1
ATOM 1042 N N . ALA A 1 142 ? 5.23 -13.406 -23.109 1 98.12 142 ALA A N 1
ATOM 1043 C CA . ALA A 1 142 ? 4.816 -13.141 -21.734 1 98.12 142 ALA A CA 1
ATOM 1044 C C . ALA A 1 142 ? 5.91 -12.414 -20.953 1 98.12 142 ALA A C 1
ATOM 1046 O O . ALA A 1 142 ? 5.637 -11.453 -20.234 1 98.12 142 ALA A O 1
ATOM 1047 N N . GLU A 1 143 ? 7.121 -12.867 -21.172 1 97.44 143 GLU A N 1
ATOM 1048 C CA . GLU A 1 143 ? 8.242 -12.25 -20.469 1 97.44 143 GLU A CA 1
ATOM 1049 C C . GLU A 1 143 ? 8.492 -10.828 -20.969 1 97.44 143 GLU A C 1
ATOM 1051 O O . GLU A 1 143 ? 8.844 -9.945 -20.172 1 97.44 143 GLU A O 1
ATOM 1056 N N . GLY A 1 144 ? 8.367 -10.625 -22.25 1 98 144 GLY A N 1
ATOM 1057 C CA . GLY A 1 144 ? 8.461 -9.281 -22.781 1 98 144 GLY A CA 1
ATOM 1058 C C . GLY A 1 144 ? 7.434 -8.328 -22.188 1 98 144 GLY A C 1
ATOM 1059 O O . GLY A 1 144 ? 7.762 -7.203 -21.812 1 98 144 GLY A O 1
ATOM 1060 N N . ALA A 1 145 ? 6.184 -8.789 -22.078 1 98.31 145 ALA A N 1
ATOM 1061 C CA . ALA A 1 145 ? 5.109 -7.992 -21.484 1 98.31 145 ALA A CA 1
ATOM 1062 C C . ALA A 1 145 ? 5.363 -7.75 -20 1 98.31 145 ALA A C 1
ATOM 1064 O O . ALA A 1 145 ? 5.066 -6.672 -19.484 1 98.31 145 ALA A O 1
ATOM 1065 N N . SER A 1 146 ? 5.902 -8.75 -19.359 1 97.81 146 SER A N 1
ATOM 1066 C CA . SER A 1 146 ? 6.223 -8.617 -17.938 1 97.81 146 SER A CA 1
ATOM 1067 C C . SER A 1 146 ? 7.273 -7.539 -17.703 1 97.81 146 SER A C 1
ATOM 1069 O O . SER A 1 146 ? 7.195 -6.789 -16.734 1 97.81 146 SER A O 1
ATOM 1071 N N . LYS A 1 147 ? 8.258 -7.465 -18.609 1 97.56 147 LYS A N 1
ATOM 1072 C CA . LYS A 1 147 ? 9.281 -6.434 -18.5 1 97.56 147 LYS A CA 1
ATOM 1073 C C . LYS A 1 147 ? 8.68 -5.043 -18.688 1 97.56 147 LYS A C 1
ATOM 1075 O O . LYS A 1 147 ? 9.109 -4.086 -18.047 1 97.56 147 LYS A O 1
ATOM 1080 N N . GLN A 1 148 ? 7.762 -4.941 -19.531 1 97.94 148 GLN A N 1
ATOM 1081 C CA . GLN A 1 148 ? 7.082 -3.666 -19.75 1 97.94 148 GLN A CA 1
ATOM 1082 C C . GLN A 1 148 ? 6.277 -3.262 -18.516 1 97.94 148 GLN A C 1
ATOM 1084 O O . GLN A 1 148 ? 6.293 -2.098 -18.109 1 97.94 148 GLN A O 1
ATOM 1089 N N . ILE A 1 149 ? 5.57 -4.203 -17.922 1 97.25 149 ILE A N 1
ATOM 1090 C CA . ILE A 1 149 ? 4.812 -3.904 -16.703 1 97.25 149 ILE A CA 1
ATOM 1091 C C . ILE A 1 149 ? 5.758 -3.426 -15.609 1 97.25 149 ILE A C 1
ATOM 1093 O O . ILE A 1 149 ? 5.469 -2.453 -14.906 1 97.25 149 ILE A O 1
ATOM 1097 N N . ALA A 1 150 ? 6.875 -4.102 -15.508 1 96.88 150 ALA A N 1
ATOM 1098 C CA . ALA A 1 150 ? 7.844 -3.721 -14.492 1 96.88 150 ALA A CA 1
ATOM 1099 C C . ALA A 1 150 ? 8.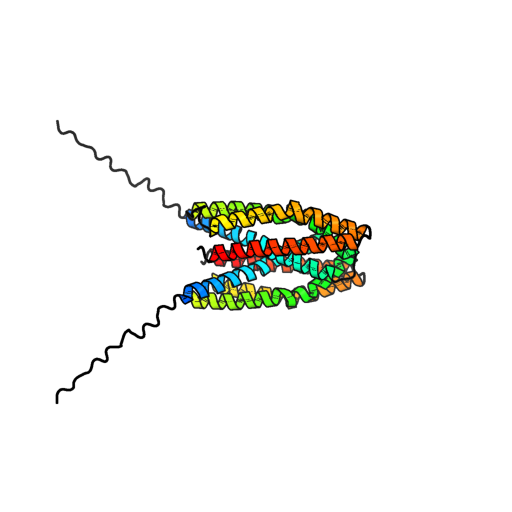336 -2.291 -14.703 1 96.88 150 ALA A C 1
ATOM 1101 O O . ALA A 1 150 ? 8.461 -1.521 -13.75 1 96.88 150 ALA A O 1
ATOM 1102 N N . MET A 1 151 ? 8.578 -1.925 -15.945 1 97.62 151 MET A N 1
ATOM 1103 C CA . MET A 1 151 ? 9.047 -0.582 -16.281 1 97.62 151 MET A CA 1
ATOM 1104 C C . MET A 1 151 ? 7.984 0.461 -15.945 1 97.62 151 MET A C 1
ATOM 1106 O O . MET A 1 151 ? 8.266 1.447 -15.266 1 97.62 151 MET A O 1
ATOM 1110 N N . TRP A 1 152 ? 6.805 0.27 -16.375 1 97.25 152 TRP A N 1
ATOM 1111 C CA . TRP A 1 152 ? 5.738 1.242 -16.172 1 97.25 152 TRP A CA 1
ATOM 1112 C C . TRP A 1 152 ? 5.344 1.309 -14.695 1 97.25 152 TRP A C 1
ATOM 1114 O O . TRP A 1 152 ? 4.977 2.373 -14.188 1 97.25 152 TRP A O 1
ATOM 1124 N N . SER A 1 153 ? 5.363 0.161 -14.016 1 97 153 SER A N 1
ATOM 1125 C CA . SER A 1 153 ? 5.086 0.145 -12.578 1 97 153 SER A CA 1
ATOM 1126 C C . SER A 1 153 ? 6.117 0.963 -11.812 1 97 153 SER A C 1
ATOM 1128 O O . SER A 1 153 ? 5.773 1.682 -10.867 1 97 153 SER A O 1
ATOM 1130 N N . THR A 1 154 ? 7.422 0.871 -12.203 1 97.62 154 THR A N 1
ATOM 1131 C CA . THR A 1 154 ? 8.492 1.64 -11.562 1 97.62 154 THR A CA 1
ATOM 1132 C C . THR A 1 154 ? 8.297 3.133 -11.805 1 97.62 154 THR A C 1
ATOM 1134 O O . THR A 1 154 ? 8.414 3.938 -10.875 1 97.62 154 THR A O 1
ATOM 1137 N N . VAL A 1 155 ? 7.945 3.475 -13 1 97.44 155 VAL A N 1
ATOM 1138 C CA . VAL A 1 155 ? 7.68 4.867 -13.352 1 97.44 155 VAL A CA 1
ATOM 1139 C C . VAL A 1 155 ? 6.5 5.395 -12.539 1 97.44 155 VAL A C 1
ATOM 1141 O O . VAL A 1 155 ? 6.562 6.496 -11.992 1 97.44 155 VAL A O 1
ATOM 1144 N N . ASN A 1 156 ? 5.457 4.629 -12.469 1 97.62 156 ASN A N 1
ATOM 1145 C CA . ASN A 1 156 ? 4.258 5 -11.727 1 97.62 156 ASN A CA 1
ATOM 1146 C C . ASN A 1 156 ? 4.555 5.203 -10.242 1 97.62 156 ASN A C 1
ATOM 1148 O O . ASN A 1 156 ? 4.121 6.191 -9.648 1 97.62 156 ASN A O 1
ATOM 1152 N N . THR A 1 157 ? 5.289 4.273 -9.633 1 97.88 157 THR A N 1
ATOM 1153 C CA . THR A 1 157 ? 5.629 4.344 -8.219 1 97.88 157 THR A CA 1
ATOM 1154 C C . THR A 1 157 ? 6.492 5.566 -7.926 1 97.88 157 THR A C 1
ATOM 1156 O O . THR A 1 157 ? 6.289 6.254 -6.922 1 97.88 157 THR A O 1
ATOM 1159 N N . LEU A 1 158 ? 7.449 5.879 -8.805 1 98.12 158 LEU A N 1
ATOM 1160 C CA . LEU A 1 158 ? 8.297 7.055 -8.641 1 98.12 158 LEU A CA 1
ATOM 1161 C C . LEU A 1 158 ? 7.477 8.336 -8.742 1 98.12 158 LEU A C 1
ATOM 1163 O O . LEU A 1 158 ? 7.703 9.281 -7.988 1 98.12 158 LEU A O 1
ATOM 1167 N N . LEU A 1 159 ? 6.574 8.32 -9.68 1 98.44 159 LEU A N 1
ATOM 1168 C CA . LEU A 1 159 ? 5.684 9.461 -9.852 1 98.44 159 LEU A CA 1
ATOM 1169 C C . LEU A 1 159 ? 4.887 9.727 -8.578 1 98.44 159 LEU A C 1
ATOM 1171 O O . LEU A 1 159 ? 4.805 10.867 -8.117 1 98.44 159 LEU A O 1
ATOM 1175 N N . LEU A 1 160 ? 4.332 8.711 -7.98 1 98.38 160 LEU A N 1
ATOM 1176 C CA . LEU A 1 160 ? 3.547 8.828 -6.758 1 98.38 160 LEU A CA 1
ATOM 1177 C C . LEU A 1 160 ? 4.43 9.234 -5.582 1 98.38 160 LEU A C 1
ATOM 1179 O O . LEU A 1 160 ? 4.008 10.008 -4.719 1 98.38 160 LEU A O 1
ATOM 1183 N N . PHE A 1 161 ? 5.637 8.727 -5.586 1 98.81 161 PHE A N 1
ATOM 1184 C CA . PHE A 1 161 ? 6.559 9.07 -4.512 1 98.81 161 PHE A CA 1
ATOM 1185 C C . PHE A 1 161 ? 6.91 10.555 -4.555 1 98.81 161 PHE A C 1
ATOM 1187 O O . PHE A 1 161 ? 6.961 11.219 -3.518 1 98.81 161 PHE A O 1
ATOM 1194 N N . VAL A 1 162 ? 7.188 11.062 -5.734 1 98.75 162 VAL A N 1
ATOM 1195 C CA . VAL A 1 162 ? 7.492 12.484 -5.891 1 98.75 162 VAL A CA 1
ATOM 1196 C C . VAL A 1 162 ? 6.309 13.32 -5.414 1 98.75 162 VAL A C 1
ATOM 1198 O O . VAL A 1 162 ? 6.496 14.359 -4.766 1 98.75 162 VAL A O 1
ATOM 1201 N N . ALA A 1 163 ? 5.105 12.867 -5.73 1 98.44 163 ALA A N 1
ATOM 1202 C CA . ALA A 1 163 ? 3.92 13.57 -5.254 1 98.44 163 ALA A CA 1
ATOM 1203 C C . ALA A 1 163 ? 3.871 13.602 -3.73 1 98.44 163 ALA A C 1
ATOM 1205 O O . ALA A 1 163 ? 3.551 14.633 -3.137 1 98.44 163 ALA A O 1
ATOM 1206 N N . ILE A 1 164 ? 4.211 12.523 -3.055 1 98.38 164 ILE A N 1
ATOM 1207 C CA . ILE A 1 164 ? 4.246 12.469 -1.597 1 98.38 164 ILE A CA 1
ATOM 1208 C C . ILE A 1 164 ? 5.266 13.477 -1.069 1 98.38 164 ILE A C 1
ATOM 1210 O O . ILE A 1 164 ? 4.977 14.234 -0.143 1 98.38 164 ILE A O 1
ATOM 1214 N N . VAL A 1 165 ? 6.422 13.484 -1.703 1 98.5 165 VAL A N 1
ATOM 1215 C CA . VAL A 1 165 ? 7.496 14.383 -1.291 1 98.5 165 VAL A CA 1
ATOM 1216 C C . VAL A 1 165 ? 7.027 15.828 -1.389 1 98.5 165 VAL A C 1
ATOM 1218 O O . VAL A 1 165 ? 7.18 16.609 -0.441 1 98.5 165 VAL A O 1
ATOM 1221 N N . LEU A 1 166 ? 6.41 16.203 -2.471 1 98.19 166 LEU A N 1
ATOM 1222 C CA . LEU A 1 166 ? 5.969 17.578 -2.697 1 98.19 166 LEU A CA 1
ATOM 1223 C C . LEU A 1 166 ? 4.832 17.938 -1.752 1 98.19 166 LEU A C 1
ATOM 1225 O O . LEU A 1 166 ? 4.719 19.094 -1.323 1 98.19 166 LEU A O 1
ATOM 1229 N N . MET A 1 167 ? 4.012 16.969 -1.415 1 97.19 167 MET A N 1
ATOM 1230 C CA . MET A 1 167 ? 2.893 17.234 -0.513 1 97.19 167 MET A CA 1
ATOM 1231 C C . MET A 1 167 ? 3.387 17.516 0.901 1 97.19 167 MET A C 1
ATOM 1233 O O . MET A 1 167 ? 2.691 18.156 1.689 1 97.19 167 MET A O 1
ATOM 1237 N N . VAL A 1 168 ? 4.551 16.984 1.208 1 97.12 168 VAL A N 1
ATOM 1238 C CA . VAL A 1 168 ? 5.121 17.219 2.531 1 97.12 168 VAL A CA 1
ATOM 1239 C C . VAL A 1 168 ? 5.863 18.562 2.547 1 97.12 168 VAL A C 1
ATOM 1241 O O . VAL A 1 168 ? 5.699 19.359 3.471 1 97.12 168 VAL A O 1
ATOM 1244 N N . ILE A 1 169 ? 6.641 18.828 1.516 1 96.25 169 ILE A N 1
ATOM 1245 C CA . ILE A 1 169 ? 7.504 20 1.474 1 96.25 169 ILE A CA 1
ATOM 1246 C C . ILE A 1 169 ? 6.668 21.25 1.171 1 96.25 169 ILE A C 1
ATOM 1248 O O . ILE A 1 169 ? 6.953 22.328 1.682 1 96.25 169 ILE A O 1
ATOM 1252 N N . LYS A 1 170 ? 5.695 21.125 0.32 1 95.19 170 LYS A N 1
ATOM 1253 C CA . LYS A 1 170 ? 4.844 22.234 -0.109 1 95.19 170 LYS A CA 1
ATOM 1254 C C . LYS A 1 170 ? 5.68 23.453 -0.485 1 95.19 170 LYS A C 1
ATOM 1256 O O . LYS A 1 170 ? 5.594 24.5 0.169 1 95.19 170 LYS A O 1
ATOM 1261 N N . PRO A 1 171 ? 6.352 23.281 -1.546 1 90.94 171 PRO A N 1
ATOM 1262 C CA . PRO A 1 171 ? 7.238 24.391 -1.922 1 90.94 171 PRO A CA 1
ATOM 1263 C C . PRO A 1 171 ? 6.473 25.609 -2.418 1 90.94 171 PRO A C 1
ATOM 1265 O O . PRO A 1 171 ? 5.363 25.484 -2.943 1 90.94 171 PRO A O 1
ATOM 1268 N N . MET B 1 1 ? 40.406 49.594 46.625 1 31.2 1 MET B N 1
ATOM 1269 C CA . MET B 1 1 ? 40.5 48.375 45.812 1 31.2 1 MET B CA 1
ATOM 1270 C C . MET B 1 1 ? 39.156 48.062 45.156 1 31.2 1 MET B C 1
ATOM 1272 O O . MET B 1 1 ? 38.188 47.719 45.844 1 31.2 1 MET B O 1
ATOM 1276 N N . VAL B 1 2 ? 38.844 48.781 44.125 1 37.94 2 VAL B N 1
ATOM 1277 C CA . VAL B 1 2 ? 37.625 48.781 43.312 1 37.94 2 VAL B CA 1
ATOM 1278 C C . VAL B 1 2 ? 37.469 47.469 42.594 1 37.94 2 VAL B C 1
ATOM 1280 O O . VAL B 1 2 ? 38.344 47.062 41.844 1 37.94 2 VAL B O 1
ATOM 1283 N N . VAL B 1 3 ? 36.844 46.5 43.156 1 39.03 3 VAL B N 1
ATOM 1284 C CA . VAL B 1 3 ? 36.531 45.188 42.562 1 39.03 3 VAL B CA 1
ATOM 1285 C C . VAL B 1 3 ? 35.688 45.406 41.312 1 39.03 3 VAL B C 1
ATOM 1287 O O . VAL B 1 3 ? 34.562 45.938 41.406 1 39.03 3 VAL B O 1
ATOM 1290 N N . ASP B 1 4 ? 36.281 45.625 40.188 1 37.62 4 ASP B N 1
ATOM 1291 C CA . ASP B 1 4 ? 35.625 45.656 38.875 1 37.62 4 ASP B CA 1
ATOM 1292 C C . ASP B 1 4 ? 34.875 44.344 38.594 1 37.62 4 ASP B C 1
ATOM 1294 O O . ASP B 1 4 ? 35.469 43.281 38.531 1 37.62 4 ASP B O 1
ATOM 1298 N N . VAL B 1 5 ? 33.688 44.281 39.062 1 43.78 5 VAL B N 1
ATOM 1299 C CA . VAL B 1 5 ? 32.781 43.188 38.656 1 43.78 5 VAL B CA 1
ATOM 1300 C C . VAL B 1 5 ? 32.656 43.156 37.156 1 43.78 5 VAL B C 1
ATOM 1302 O O . VAL B 1 5 ? 32.062 44.062 36.562 1 43.78 5 VAL B O 1
ATOM 1305 N N . ALA B 1 6 ? 33.688 42.625 36.406 1 39.69 6 ALA B N 1
ATOM 1306 C CA . ALA B 1 6 ? 33.531 42.375 35 1 39.69 6 ALA B CA 1
ATOM 1307 C C . ALA B 1 6 ? 32.25 41.562 34.719 1 39.69 6 ALA B C 1
ATOM 1309 O O . ALA B 1 6 ? 32.125 40.438 35.219 1 39.69 6 ALA B O 1
ATOM 1310 N N . ILE B 1 7 ? 31.125 42.188 34.562 1 41.44 7 ILE B N 1
ATOM 1311 C CA . ILE B 1 7 ? 29.953 41.531 33.969 1 41.44 7 ILE B CA 1
ATOM 1312 C C . ILE B 1 7 ? 30.344 40.75 32.719 1 41.44 7 ILE B C 1
ATOM 1314 O O . ILE B 1 7 ? 30.844 41.344 31.766 1 41.44 7 ILE B O 1
ATOM 1318 N N . THR B 1 8 ? 30.797 39.531 32.844 1 37.94 8 THR B N 1
ATOM 1319 C CA . THR B 1 8 ? 30.953 38.656 31.672 1 37.94 8 THR B CA 1
ATOM 1320 C C . THR B 1 8 ? 29.719 38.75 30.766 1 37.94 8 THR B C 1
ATOM 1322 O O . THR B 1 8 ? 28.625 38.344 31.172 1 37.94 8 THR B O 1
ATOM 1325 N N . ARG B 1 9 ? 29.656 39.781 29.953 1 39.41 9 ARG B N 1
ATOM 1326 C CA . ARG B 1 9 ? 28.672 39.75 28.875 1 39.41 9 ARG B CA 1
ATOM 1327 C C . ARG B 1 9 ? 28.672 38.406 28.172 1 39.41 9 ARG B C 1
ATOM 1329 O O . ARG B 1 9 ? 29.734 37.938 27.734 1 39.41 9 ARG B O 1
ATOM 1336 N N . HIS B 1 10 ? 27.812 37.5 28.578 1 40.44 10 HIS B N 1
ATOM 1337 C CA . HIS B 1 10 ? 27.547 36.344 27.734 1 40.44 10 HIS B CA 1
ATOM 1338 C C . HIS B 1 10 ? 27.438 36.75 26.266 1 40.44 10 HIS B C 1
ATOM 1340 O O . HIS B 1 10 ? 26.688 37.688 25.922 1 40.44 10 HIS B O 1
ATOM 1346 N N . ASP B 1 11 ? 28.5 36.781 25.531 1 42.59 11 ASP B N 1
ATOM 1347 C CA . ASP B 1 11 ? 28.531 36.969 24.078 1 42.59 11 ASP B CA 1
ATOM 1348 C C . ASP B 1 11 ? 27.391 36.188 23.406 1 42.59 11 ASP B C 1
ATOM 1350 O O . ASP B 1 11 ? 27.281 34.969 23.547 1 42.59 11 ASP B O 1
ATOM 1354 N N . PRO B 1 12 ? 26.281 36.875 23.141 1 45.75 12 PRO B N 1
ATOM 1355 C CA . PRO B 1 12 ? 25.234 36.188 22.391 1 45.75 12 PRO B CA 1
ATOM 1356 C C . PRO B 1 12 ? 25.75 35.469 21.141 1 45.75 12 PRO B C 1
ATOM 1358 O O . PRO B 1 12 ? 24.984 34.906 20.375 1 45.75 12 PRO B O 1
ATOM 1361 N N . SER B 1 13 ? 27 35.656 20.875 1 45.88 13 SER B N 1
ATOM 1362 C CA . SER B 1 13 ? 27.484 35.094 19.625 1 45.88 13 SER B CA 1
ATOM 1363 C C . SER B 1 13 ? 27.234 33.594 19.547 1 45.88 13 SER B C 1
ATOM 1365 O O . SER B 1 13 ? 27.438 32.969 18.5 1 45.88 13 SER B O 1
ATOM 1367 N N . HIS B 1 14 ? 27.281 32.969 20.734 1 41.5 14 HIS B N 1
ATOM 1368 C CA . HIS B 1 14 ? 27.031 31.562 20.5 1 41.5 14 HIS B CA 1
ATOM 1369 C C . HIS B 1 14 ? 25.562 31.312 20.156 1 41.5 14 HIS B C 1
ATOM 1371 O O . HIS B 1 14 ? 24.922 30.453 20.766 1 41.5 14 HIS B O 1
ATOM 1377 N N . ALA B 1 15 ? 24.938 32.344 19.703 1 42.12 15 ALA B N 1
ATOM 1378 C CA . ALA B 1 15 ? 23.641 31.922 19.172 1 42.12 15 ALA B CA 1
ATOM 1379 C C . ALA B 1 15 ? 23.812 30.75 18.188 1 42.12 15 ALA B C 1
ATOM 1381 O O . ALA B 1 15 ? 24.547 30.859 17.203 1 42.12 15 ALA B O 1
ATOM 1382 N N . HIS B 1 16 ? 23.891 29.547 18.641 1 40.91 16 HIS B N 1
ATOM 1383 C CA . HIS B 1 16 ? 23.766 28.469 17.656 1 40.91 16 HIS B CA 1
ATOM 1384 C C . HIS B 1 16 ? 22.828 28.875 16.516 1 40.91 16 HIS B C 1
ATOM 1386 O O . HIS B 1 16 ? 21.719 29.359 16.766 1 40.91 16 HIS B O 1
ATOM 1392 N N . PRO B 1 17 ? 23.406 29.484 15.445 1 40.84 17 PRO B N 1
ATOM 1393 C CA . PRO B 1 17 ? 22.422 29.797 14.414 1 40.84 17 PRO B CA 1
ATOM 1394 C C . PRO B 1 17 ? 21.172 28.906 14.516 1 40.84 17 PRO B C 1
ATOM 1396 O O . PRO B 1 17 ? 21.266 27.75 14.906 1 40.84 17 PRO B O 1
ATOM 1399 N N . ALA B 1 18 ? 20.125 29.375 14.75 1 44.22 18 ALA B N 1
ATOM 1400 C CA . ALA B 1 18 ? 18.875 28.625 14.609 1 44.22 18 ALA B CA 1
ATOM 1401 C C . ALA B 1 18 ? 18.984 27.578 13.508 1 44.22 18 ALA B C 1
ATOM 1403 O O . ALA B 1 18 ? 19.219 27.922 12.344 1 44.22 18 ALA B O 1
ATOM 1404 N N . ILE B 1 19 ? 19.688 26.469 13.438 1 40.5 19 ILE B N 1
ATOM 1405 C CA . ILE B 1 19 ? 19.828 25.406 12.445 1 40.5 19 ILE B CA 1
ATOM 1406 C C . ILE B 1 19 ? 18.578 25.359 11.562 1 40.5 19 ILE B C 1
ATOM 1408 O O . ILE B 1 19 ? 17.484 25.062 12.039 1 40.5 19 ILE B O 1
ATOM 1412 N N . PRO B 1 20 ? 18.344 26.281 10.648 1 46.84 20 PRO B N 1
ATOM 1413 C CA . PRO B 1 20 ? 17.359 26.141 9.562 1 46.84 20 PRO B CA 1
ATOM 1414 C C . PRO B 1 20 ? 17.047 24.688 9.242 1 46.84 20 PRO B C 1
ATOM 1416 O O . PRO B 1 20 ? 16.234 24.406 8.352 1 46.84 20 PRO B O 1
ATOM 1419 N N . GLU B 1 21 ? 17.844 23.609 9.656 1 54.75 21 GLU B N 1
ATOM 1420 C CA . GLU B 1 21 ? 17.984 22.156 9.641 1 54.75 21 GLU B CA 1
ATOM 1421 C C . GLU B 1 21 ? 16.734 21.469 10.172 1 54.75 21 GLU B C 1
ATOM 1423 O O . GLU B 1 21 ? 16.375 20.391 9.711 1 54.75 21 GLU B O 1
ATOM 1428 N N . GLU B 1 22 ? 16.016 22.141 10.977 1 65.31 22 GLU B N 1
ATOM 1429 C CA . GLU B 1 22 ? 14.891 21.516 11.656 1 65.31 22 GLU B CA 1
ATOM 1430 C C . GLU B 1 22 ? 13.742 21.25 10.688 1 65.31 22 GLU B C 1
ATOM 1432 O O . GLU B 1 22 ? 13.203 20.141 10.648 1 65.31 22 GLU B O 1
ATOM 1437 N N . PRO B 1 23 ? 13.703 22.234 9.75 1 82.5 23 PRO B N 1
ATOM 1438 C CA . PRO B 1 23 ? 12.586 21.953 8.844 1 82.5 23 PRO B CA 1
ATOM 1439 C C . PRO B 1 23 ? 12.914 20.859 7.828 1 82.5 23 PRO B C 1
ATOM 1441 O O . PRO B 1 23 ? 12.047 20.062 7.48 1 82.5 23 PRO B O 1
ATOM 1444 N N . VAL B 1 24 ? 14.219 20.797 7.57 1 91 24 VAL B N 1
ATOM 1445 C CA . VAL B 1 24 ? 14.609 19.797 6.582 1 91 24 VAL B CA 1
ATOM 1446 C C . VAL B 1 24 ? 14.57 18.406 7.219 1 91 24 VAL B C 1
ATOM 1448 O O . VAL B 1 24 ? 14.062 17.453 6.617 1 91 24 VAL B O 1
ATOM 1451 N N . VAL B 1 25 ? 15.117 18.344 8.414 1 95.19 25 VAL B N 1
ATOM 1452 C CA . VAL B 1 25 ? 15.125 17.062 9.109 1 95.19 25 VAL B CA 1
ATOM 1453 C C . VAL B 1 25 ? 13.695 16.562 9.305 1 95.19 25 VAL B C 1
ATOM 1455 O O . VAL B 1 25 ? 13.391 15.398 9.062 1 95.19 25 VAL B O 1
ATOM 1458 N N . ARG B 1 26 ? 12.914 17.391 9.734 1 96.94 26 ARG B N 1
ATOM 1459 C CA . ARG B 1 26 ? 11.516 17.031 9.938 1 96.94 26 ARG B CA 1
ATOM 1460 C C . ARG B 1 26 ? 10.875 16.562 8.641 1 96.94 26 ARG B C 1
ATOM 1462 O O . ARG B 1 26 ? 10.172 15.547 8.617 1 96.94 26 ARG B O 1
ATOM 1469 N N . ASN B 1 27 ? 11.117 17.297 7.57 1 97.81 27 ASN B N 1
ATOM 1470 C CA . ASN B 1 27 ? 10.539 16.938 6.285 1 97.81 27 ASN B CA 1
ATOM 1471 C C . ASN B 1 27 ? 11.023 15.562 5.82 1 97.81 27 ASN B C 1
ATOM 1473 O O . ASN B 1 27 ? 10.234 14.758 5.32 1 97.81 27 ASN B O 1
ATOM 1477 N N . VAL B 1 28 ? 12.281 15.336 5.996 1 98.19 28 VAL B N 1
ATOM 1478 C CA . VAL B 1 28 ? 12.844 14.055 5.57 1 98.19 28 VAL B CA 1
ATOM 1479 C C . VAL B 1 28 ? 12.25 12.922 6.406 1 98.19 28 VAL B C 1
ATOM 1481 O O . VAL B 1 28 ? 11.844 11.891 5.867 1 98.19 28 VAL B O 1
ATOM 1484 N N . LEU B 1 29 ? 12.156 13.117 7.727 1 98.44 29 LEU B N 1
ATOM 1485 C CA . LEU B 1 29 ? 11.57 12.109 8.602 1 98.44 29 LEU B CA 1
ATOM 1486 C C . LEU B 1 29 ? 10.117 11.836 8.219 1 98.44 29 LEU B C 1
ATOM 1488 O O . LEU B 1 29 ? 9.695 10.68 8.156 1 98.44 29 LEU B O 1
ATOM 1492 N N . LEU B 1 30 ? 9.43 12.844 7.914 1 98.5 30 LEU B N 1
ATOM 1493 C CA . LEU B 1 30 ? 8.016 12.719 7.605 1 98.5 30 LEU B CA 1
ATOM 1494 C C . LEU B 1 30 ? 7.805 12.031 6.262 1 98.5 30 LEU B C 1
ATOM 1496 O O . LEU B 1 30 ? 6.922 11.18 6.125 1 98.5 30 LEU B O 1
ATOM 1500 N N . ILE B 1 31 ? 8.57 12.352 5.273 1 98.69 31 ILE B N 1
ATOM 1501 C CA . ILE B 1 31 ? 8.484 11.734 3.955 1 98.69 31 ILE B CA 1
ATOM 1502 C C . ILE B 1 31 ? 8.734 10.234 4.074 1 98.69 31 ILE B C 1
ATOM 1504 O O . ILE B 1 31 ? 7.961 9.422 3.545 1 98.69 31 ILE B O 1
ATOM 1508 N N . VAL B 1 32 ? 9.789 9.898 4.797 1 98.75 32 VAL B N 1
ATOM 1509 C CA . VAL B 1 32 ? 10.133 8.484 4.938 1 98.75 32 VAL B CA 1
ATOM 1510 C C . VAL B 1 32 ? 9.047 7.77 5.746 1 98.75 32 VAL B C 1
ATOM 1512 O O . VAL B 1 32 ? 8.648 6.652 5.406 1 98.75 32 VAL B O 1
ATOM 1515 N N . HIS B 1 33 ? 8.602 8.383 6.836 1 98.69 33 HIS B N 1
ATOM 1516 C CA . HIS B 1 33 ? 7.57 7.797 7.684 1 98.69 33 HIS B CA 1
ATOM 1517 C C . HIS B 1 33 ? 6.289 7.535 6.898 1 98.69 33 HIS B C 1
ATOM 1519 O O . HIS B 1 33 ? 5.746 6.43 6.941 1 98.69 33 HIS B O 1
ATOM 1525 N N . ILE B 1 34 ? 5.84 8.469 6.078 1 98.75 34 ILE B N 1
ATOM 1526 C CA . ILE B 1 34 ? 4.602 8.375 5.305 1 98.75 34 ILE B CA 1
ATOM 1527 C C . ILE B 1 34 ? 4.754 7.312 4.219 1 98.75 34 ILE B C 1
ATOM 1529 O O . ILE B 1 34 ? 3.857 6.488 4.023 1 98.75 34 ILE B O 1
ATOM 1533 N N . ALA B 1 35 ? 5.863 7.328 3.557 1 98.69 35 ALA B N 1
ATOM 1534 C CA . ALA B 1 35 ? 6.094 6.34 2.506 1 98.69 35 ALA B CA 1
ATOM 1535 C C . ALA B 1 35 ? 6.125 4.926 3.08 1 98.69 35 ALA B C 1
ATOM 1537 O O . ALA B 1 35 ? 5.547 4 2.502 1 98.69 35 ALA B O 1
ATOM 1538 N N . ALA B 1 36 ? 6.832 4.797 4.195 1 98.56 36 ALA B N 1
ATOM 1539 C CA . ALA B 1 36 ? 6.941 3.48 4.82 1 98.56 36 ALA B CA 1
ATOM 1540 C C . ALA B 1 36 ? 5.574 2.975 5.273 1 98.56 36 ALA B C 1
ATOM 1542 O O . ALA B 1 36 ? 5.207 1.831 4.996 1 98.56 36 ALA B O 1
ATOM 1543 N N . ILE B 1 37 ? 4.82 3.82 5.895 1 98.5 37 ILE B N 1
ATOM 1544 C CA . ILE B 1 37 ? 3.521 3.4 6.406 1 98.5 37 ILE B CA 1
ATOM 1545 C C . ILE B 1 37 ? 2.568 3.137 5.242 1 98.5 37 ILE B C 1
ATOM 1547 O O . ILE B 1 37 ? 1.708 2.258 5.324 1 98.5 37 ILE B O 1
ATOM 1551 N N . ALA B 1 38 ? 2.688 3.869 4.176 1 98.62 38 ALA B N 1
ATOM 1552 C CA . ALA B 1 38 ? 1.868 3.633 2.988 1 98.62 38 ALA B CA 1
ATOM 1553 C C . ALA B 1 38 ? 2.111 2.236 2.424 1 98.62 38 ALA B C 1
ATOM 1555 O O . ALA B 1 38 ? 1.169 1.55 2.021 1 98.62 38 ALA B O 1
ATOM 1556 N N . VAL B 1 39 ? 3.354 1.876 2.428 1 98.5 39 VAL B N 1
ATOM 1557 C CA . VAL B 1 39 ? 3.682 0.542 1.938 1 98.5 39 VAL B CA 1
ATOM 1558 C C . VAL B 1 39 ? 3.107 -0.512 2.881 1 98.5 39 VAL B C 1
ATOM 1560 O O . VAL B 1 39 ? 2.568 -1.527 2.434 1 98.5 39 VAL B O 1
ATOM 1563 N N . TRP B 1 40 ? 3.242 -0.26 4.164 1 98.31 40 TRP B N 1
ATOM 1564 C CA . TRP B 1 40 ? 2.746 -1.205 5.16 1 98.31 40 TRP B CA 1
ATOM 1565 C C . TRP B 1 40 ? 1.232 -1.36 5.059 1 98.31 40 TRP B C 1
ATOM 1567 O O . TRP B 1 40 ? 0.728 -2.467 4.855 1 98.31 40 TRP B O 1
ATOM 1577 N N . PHE B 1 41 ? 0.512 -0.299 5.102 1 98.5 41 PHE B N 1
ATOM 1578 C CA . PHE B 1 41 ? -0.945 -0.279 5.082 1 98.5 41 PHE B CA 1
ATOM 1579 C C . PHE B 1 41 ? -1.477 -0.67 3.709 1 98.5 41 PHE B C 1
ATOM 1581 O O . PHE B 1 41 ? -2.266 -1.609 3.586 1 98.5 41 PHE B O 1
ATOM 1588 N N . GLY B 1 42 ? -1.022 -0.017 2.691 1 98.19 42 GLY B N 1
ATOM 1589 C CA . GLY B 1 42 ? -1.471 -0.31 1.338 1 98.19 42 GLY B CA 1
ATOM 1590 C C . GLY B 1 42 ? -1.058 -1.688 0.857 1 98.19 42 GLY B C 1
ATOM 1591 O O . GLY B 1 42 ? -1.816 -2.361 0.157 1 98.19 42 GLY B O 1
ATOM 1592 N N . GLY B 1 43 ? 0.151 -1.999 1.193 1 97.38 43 GLY B N 1
ATOM 1593 C CA . GLY B 1 43 ? 0.615 -3.334 0.849 1 97.38 43 GLY B CA 1
ATOM 1594 C C . GLY B 1 43 ? -0.204 -4.434 1.494 1 97.38 43 GLY B C 1
ATOM 1595 O O . GLY B 1 43 ? -0.466 -5.465 0.872 1 97.38 43 GLY B O 1
ATOM 1596 N N . SER B 1 44 ? -0.556 -4.207 2.721 1 96.62 44 SER B N 1
ATOM 1597 C CA . SER B 1 44 ? -1.384 -5.184 3.418 1 96.62 44 SER B CA 1
ATOM 1598 C C . SER B 1 44 ? -2.732 -5.363 2.727 1 96.62 44 SER B C 1
ATOM 1600 O O . SER B 1 44 ? -3.211 -6.484 2.57 1 96.62 44 SER B O 1
ATOM 1602 N N . ILE B 1 45 ? -3.314 -4.344 2.281 1 97.81 45 ILE B N 1
ATOM 1603 C CA . ILE B 1 45 ? -4.598 -4.41 1.596 1 97.81 45 ILE B CA 1
ATOM 1604 C C . ILE B 1 45 ? -4.434 -5.121 0.255 1 97.81 45 ILE B C 1
ATOM 1606 O O . ILE B 1 45 ? -5.207 -6.02 -0.078 1 97.81 45 ILE B O 1
ATOM 1610 N N . MET B 1 46 ? -3.385 -4.789 -0.445 1 97.19 46 MET B N 1
ATOM 1611 C CA . MET B 1 46 ? -3.158 -5.387 -1.757 1 97.19 46 MET B CA 1
ATOM 1612 C C . MET B 1 46 ? -2.865 -6.879 -1.631 1 97.19 46 MET B C 1
ATOM 1614 O O . MET B 1 46 ? -3.326 -7.68 -2.449 1 97.19 46 MET B O 1
ATOM 1618 N N . ASN B 1 47 ? -2.078 -7.207 -0.609 1 96.31 47 ASN B N 1
ATOM 1619 C CA . ASN B 1 47 ? -1.864 -8.625 -0.344 1 96.31 47 ASN B CA 1
ATOM 1620 C C . ASN B 1 47 ? -3.184 -9.359 -0.127 1 96.31 47 ASN B C 1
ATOM 1622 O O . ASN B 1 47 ? -3.385 -10.453 -0.654 1 96.31 47 ASN B O 1
ATOM 1626 N N . GLY B 1 48 ? -4.016 -8.773 0.631 1 96.12 48 GLY B N 1
ATOM 1627 C CA . GLY B 1 48 ? -5.312 -9.383 0.876 1 96.12 48 GLY B CA 1
ATOM 1628 C C . GLY B 1 48 ? -6.141 -9.555 -0.384 1 96.12 48 GLY B C 1
ATOM 1629 O O . GLY B 1 48 ? -6.77 -10.594 -0.585 1 96.12 48 GLY B O 1
ATOM 1630 N N . VAL B 1 49 ? -6.098 -8.602 -1.222 1 96.75 49 VAL B N 1
ATOM 1631 C CA . VAL B 1 49 ? -6.867 -8.625 -2.461 1 96.75 49 VAL B CA 1
ATOM 1632 C C . VAL B 1 49 ? -6.336 -9.727 -3.379 1 96.75 49 VAL B C 1
ATOM 1634 O O . VAL B 1 49 ? -7.109 -10.523 -3.906 1 96.75 49 VAL B O 1
ATOM 1637 N N . ILE B 1 50 ? -5.035 -9.805 -3.547 1 96.69 50 ILE B N 1
ATOM 1638 C CA . ILE B 1 50 ? -4.426 -10.781 -4.438 1 96.69 50 ILE B CA 1
ATOM 1639 C C . ILE B 1 50 ? -4.684 -12.195 -3.91 1 96.69 50 ILE B C 1
ATOM 1641 O O . ILE B 1 50 ? -5.035 -13.094 -4.676 1 96.69 50 ILE B O 1
ATOM 1645 N N . ASN B 1 51 ? -4.551 -12.352 -2.617 1 96.44 51 ASN B N 1
ATOM 1646 C CA . ASN B 1 51 ? -4.82 -13.656 -2.025 1 96.44 51 ASN B CA 1
ATOM 1647 C C . ASN B 1 51 ? -6.273 -14.078 -2.238 1 96.44 51 ASN B C 1
ATOM 1649 O O . ASN B 1 51 ? -6.547 -15.234 -2.545 1 96.44 51 ASN B O 1
ATOM 1653 N N . ALA B 1 52 ? -7.148 -13.172 -2.074 1 95.56 52 ALA B N 1
ATOM 1654 C CA . ALA B 1 52 ? -8.562 -13.477 -2.268 1 95.56 52 ALA B CA 1
ATOM 1655 C C . ALA B 1 52 ? -8.852 -13.859 -3.719 1 95.56 52 ALA B C 1
ATOM 1657 O O . ALA B 1 52 ? -9.602 -14.797 -3.982 1 95.56 52 ALA B O 1
ATOM 1658 N N . LYS B 1 53 ? -8.273 -13.188 -4.641 1 96.69 53 LYS B N 1
ATOM 1659 C CA . LYS B 1 53 ? -8.5 -13.461 -6.059 1 96.69 53 LYS B CA 1
ATOM 1660 C C . LYS B 1 53 ? -7.969 -14.836 -6.441 1 96.69 53 LYS B C 1
ATOM 1662 O O . LYS B 1 53 ? -8.648 -15.602 -7.133 1 96.69 53 LYS B O 1
ATOM 1667 N N . ILE B 1 54 ? -6.758 -15.141 -5.953 1 96.88 54 ILE B N 1
ATOM 1668 C CA . ILE B 1 54 ? -6.148 -16.438 -6.266 1 96.88 54 ILE B CA 1
ATOM 1669 C C . ILE B 1 54 ? -6.922 -17.547 -5.574 1 96.88 54 ILE B C 1
ATOM 1671 O O . ILE B 1 54 ? -7.121 -18.625 -6.145 1 96.88 54 ILE B O 1
ATOM 1675 N N . ALA B 1 55 ? -7.383 -17.266 -4.359 1 94.69 55 ALA B N 1
ATOM 1676 C CA . ALA B 1 55 ? -8.18 -18.25 -3.623 1 94.69 55 ALA B CA 1
ATOM 1677 C C . ALA B 1 55 ? -9.445 -18.625 -4.398 1 94.69 55 ALA B C 1
ATOM 1679 O O . ALA B 1 55 ? -9.93 -19.75 -4.297 1 94.69 55 ALA B O 1
ATOM 1680 N N . GLY B 1 56 ? -9.93 -17.719 -5.207 1 94.25 56 GLY B N 1
ATOM 1681 C CA . GLY B 1 56 ? -11.156 -17.938 -5.961 1 94.25 56 GLY B CA 1
ATOM 1682 C C . GLY B 1 56 ? -10.938 -18.781 -7.207 1 94.25 56 GLY B C 1
ATOM 1683 O O . GLY B 1 56 ? -11.898 -19.172 -7.871 1 94.25 56 GLY B O 1
ATOM 1684 N N . THR B 1 57 ? -9.727 -19.078 -7.469 1 95.19 57 THR B N 1
ATOM 1685 C CA . THR B 1 57 ? -9.414 -19.906 -8.625 1 95.19 57 THR B CA 1
ATOM 1686 C C . THR B 1 57 ? -9.352 -21.391 -8.234 1 95.19 57 THR B C 1
ATOM 1688 O O . THR B 1 57 ? -9.367 -21.719 -7.047 1 95.19 57 THR B O 1
ATOM 1691 N N . ASN B 1 58 ? -9.258 -22.312 -9.242 1 94.06 58 ASN B N 1
ATOM 1692 C CA . ASN B 1 58 ? -9.07 -23.734 -9.016 1 94.06 58 ASN B CA 1
ATOM 1693 C C . ASN B 1 58 ? -7.641 -24.172 -9.328 1 94.06 58 ASN B C 1
ATOM 1695 O O . ASN B 1 58 ? -7.391 -25.344 -9.609 1 94.06 58 ASN B O 1
ATOM 1699 N N . ASP B 1 59 ? -6.773 -23.188 -9.281 1 96.38 59 ASP B N 1
ATOM 1700 C CA . ASP B 1 59 ? -5.371 -23.438 -9.602 1 96.38 59 ASP B CA 1
ATOM 1701 C C . ASP B 1 59 ? -4.559 -23.688 -8.328 1 96.38 59 ASP B C 1
ATOM 1703 O O . ASP B 1 59 ? -3.98 -22.75 -7.766 1 96.38 59 ASP B O 1
ATOM 1707 N N . MET B 1 60 ? -4.422 -24.969 -7.957 1 95.44 60 MET B N 1
ATOM 1708 C CA . MET B 1 60 ? -3.764 -25.344 -6.703 1 95.44 60 MET B CA 1
ATOM 1709 C C . MET B 1 60 ? -2.285 -24.969 -6.738 1 95.44 60 MET B C 1
ATOM 1711 O O . MET B 1 60 ? -1.705 -24.625 -5.711 1 95.44 60 MET B O 1
ATOM 1715 N N . SER B 1 61 ? -1.745 -25.062 -7.918 1 95.88 61 SER B N 1
ATOM 1716 C CA . SER B 1 61 ? -0.34 -24.703 -8.062 1 95.88 61 SER B CA 1
ATOM 1717 C C . SER B 1 61 ? -0.129 -23.203 -7.789 1 95.88 61 SER B C 1
ATOM 1719 O O . SER B 1 61 ? 0.81 -22.828 -7.086 1 95.88 61 SER B O 1
ATOM 1721 N N . ALA B 1 62 ? -1.036 -22.406 -8.328 1 97.44 62 ALA B N 1
ATOM 1722 C CA . ALA B 1 62 ? -0.943 -20.953 -8.125 1 97.44 62 ALA B CA 1
ATOM 1723 C C . ALA B 1 62 ? -1.139 -20.609 -6.652 1 97.44 62 ALA B C 1
ATOM 1725 O O . ALA B 1 62 ? -0.444 -19.734 -6.121 1 97.44 62 ALA B O 1
ATOM 1726 N N . LYS B 1 63 ? -2.094 -21.297 -6.008 1 98.12 63 LYS B N 1
ATOM 1727 C CA . LYS B 1 63 ? -2.342 -21.062 -4.586 1 98.12 63 LYS B CA 1
ATOM 1728 C C . LYS B 1 63 ? -1.113 -21.406 -3.75 1 98.12 63 LYS B C 1
ATOM 1730 O O . LYS B 1 63 ? -0.705 -20.625 -2.885 1 98.12 63 LYS B O 1
ATOM 1735 N N . ALA B 1 64 ? -0.468 -22.516 -4.055 1 98.06 64 ALA B N 1
ATOM 1736 C CA . ALA B 1 64 ? 0.717 -22.953 -3.322 1 98.06 64 ALA B CA 1
ATOM 1737 C C . ALA B 1 64 ? 1.896 -22.016 -3.572 1 98.06 64 ALA B C 1
ATOM 1739 O O . ALA B 1 64 ? 2.602 -21.625 -2.637 1 98.06 64 ALA B O 1
ATOM 1740 N N . THR B 1 65 ? 2.074 -21.688 -4.824 1 97.94 65 THR B N 1
ATOM 1741 C CA . THR B 1 65 ? 3.205 -20.844 -5.203 1 97.94 65 THR B CA 1
ATOM 1742 C C . THR B 1 65 ? 3.082 -19.469 -4.57 1 97.94 65 THR B C 1
ATOM 1744 O O . THR B 1 65 ? 4.07 -18.906 -4.086 1 97.94 65 THR B O 1
ATOM 1747 N N . LEU B 1 66 ? 1.861 -18.891 -4.586 1 97.75 66 LEU B N 1
ATOM 1748 C CA . LEU B 1 66 ? 1.657 -17.609 -3.945 1 97.75 66 LEU B CA 1
ATOM 1749 C C . LEU B 1 66 ? 1.936 -17.688 -2.447 1 97.75 66 LEU B C 1
ATOM 1751 O O . LEU B 1 66 ? 2.637 -16.844 -1.893 1 97.75 66 LEU B O 1
ATOM 1755 N N . ALA B 1 67 ? 1.415 -18.703 -1.816 1 98.06 67 ALA B N 1
ATOM 1756 C CA . ALA B 1 67 ? 1.642 -18.875 -0.384 1 98.06 67 ALA B CA 1
ATOM 1757 C C . ALA B 1 67 ? 3.131 -19 -0.075 1 98.06 67 ALA B C 1
ATOM 1759 O O . ALA B 1 67 ? 3.623 -18.391 0.881 1 98.06 67 ALA B O 1
ATOM 1760 N N . ARG B 1 68 ? 3.838 -19.766 -0.88 1 97.25 68 ARG B N 1
ATOM 1761 C CA . ARG B 1 68 ? 5.277 -19.922 -0.692 1 97.25 68 ARG B CA 1
ATOM 1762 C C . ARG B 1 68 ? 6.008 -18.594 -0.849 1 97.25 68 ARG B C 1
ATOM 1764 O O . ARG B 1 68 ? 6.93 -18.297 -0.089 1 97.25 68 ARG B O 1
ATOM 1771 N N . SER B 1 69 ? 5.559 -17.844 -1.817 1 95.31 69 SER B N 1
ATOM 1772 C CA . SER B 1 69 ? 6.191 -16.562 -2.078 1 95.31 69 SER B CA 1
ATOM 1773 C C . SER B 1 69 ? 5.977 -15.594 -0.917 1 95.31 69 SER B C 1
ATOM 1775 O O . SER B 1 69 ? 6.77 -14.672 -0.717 1 95.31 69 SER B O 1
ATOM 1777 N N . GLU B 1 70 ? 4.938 -15.797 -0.12 1 96.31 70 GLU B N 1
ATOM 1778 C CA . GLU B 1 70 ? 4.582 -14.883 0.959 1 96.31 70 GLU B CA 1
ATOM 1779 C C . GLU B 1 70 ? 5.285 -15.258 2.258 1 96.31 70 GLU B C 1
ATOM 1781 O O . GLU B 1 70 ? 5.332 -14.469 3.199 1 96.31 70 GLU B O 1
ATOM 1786 N N . VAL B 1 71 ? 5.922 -16.422 2.305 1 94.75 71 VAL B N 1
ATOM 1787 C CA . VAL B 1 71 ? 6.559 -16.938 3.516 1 94.75 71 VAL B CA 1
ATOM 1788 C C . VAL B 1 71 ? 7.633 -15.945 3.98 1 94.75 71 VAL B C 1
ATOM 1790 O O . VAL B 1 71 ? 7.73 -15.641 5.172 1 94.75 71 VAL B O 1
ATOM 1793 N N . ASN B 1 72 ? 8.391 -15.398 3.039 1 91.69 72 ASN B N 1
ATOM 1794 C CA . ASN B 1 72 ? 9.5 -14.531 3.428 1 91.69 72 ASN B CA 1
ATOM 1795 C C . ASN B 1 72 ? 9.195 -13.062 3.119 1 91.69 72 ASN B C 1
ATOM 1797 O O . ASN B 1 72 ? 10.086 -12.219 3.199 1 91.69 72 ASN B O 1
ATOM 1801 N N . LEU B 1 73 ? 7.992 -12.781 2.764 1 93.31 73 LEU B N 1
ATOM 1802 C CA . LEU B 1 73 ? 7.574 -11.414 2.475 1 93.31 73 LEU B CA 1
ATOM 1803 C C . LEU B 1 73 ? 7.727 -10.531 3.705 1 93.31 73 LEU B C 1
ATOM 1805 O O . LEU B 1 73 ? 8.133 -9.367 3.594 1 93.31 73 LEU B O 1
ATOM 1809 N N . GLY B 1 74 ? 7.398 -11.047 4.887 1 91.44 74 GLY B N 1
ATOM 1810 C CA . GLY B 1 74 ? 7.551 -10.328 6.141 1 91.44 74 GLY B CA 1
ATOM 1811 C C . GLY B 1 74 ? 8.977 -9.867 6.387 1 91.44 74 GLY B C 1
ATOM 1812 O O . GLY B 1 74 ? 9.211 -8.688 6.668 1 91.44 74 GLY B O 1
ATOM 1813 N N . THR B 1 75 ? 9.914 -10.703 6.234 1 91.62 75 THR B N 1
ATOM 1814 C CA . THR B 1 75 ? 11.312 -10.383 6.508 1 91.62 75 THR B CA 1
ATOM 1815 C C . THR B 1 75 ? 11.898 -9.508 5.398 1 91.62 75 THR B C 1
ATOM 1817 O O . THR B 1 75 ? 12.688 -8.602 5.668 1 91.62 75 THR B O 1
ATOM 1820 N N . GLN B 1 76 ? 11.445 -9.695 4.172 1 94.56 76 GLN B N 1
ATOM 1821 C CA . GLN B 1 76 ? 12.078 -9.031 3.037 1 94.56 76 GLN B CA 1
ATOM 1822 C C . GLN B 1 76 ? 11.484 -7.637 2.822 1 94.56 76 GLN B C 1
ATOM 1824 O O . GLN B 1 76 ? 12.18 -6.73 2.357 1 94.56 76 GLN B O 1
ATOM 1829 N N . VAL B 1 77 ? 10.25 -7.484 3.17 1 95.5 77 VAL B N 1
ATOM 1830 C CA . VAL B 1 77 ? 9.609 -6.219 2.832 1 95.5 77 VAL B CA 1
ATOM 1831 C C . VAL B 1 77 ? 9.078 -5.555 4.098 1 95.5 77 VAL B C 1
ATOM 1833 O O . VAL B 1 77 ? 9.453 -4.422 4.414 1 95.5 77 VAL B O 1
ATOM 1836 N N . TYR B 1 78 ? 8.352 -6.23 4.938 1 95.31 78 TYR B N 1
ATOM 1837 C CA . TYR B 1 78 ? 7.617 -5.582 6.02 1 95.31 78 TYR B CA 1
ATOM 1838 C C . TYR B 1 78 ? 8.531 -5.289 7.199 1 95.31 78 TYR B C 1
ATOM 1840 O O . TYR B 1 78 ? 8.328 -4.312 7.926 1 95.31 78 TYR B O 1
ATOM 1848 N N . MET B 1 79 ? 9.594 -6.062 7.336 1 95.56 79 MET B N 1
ATOM 1849 C CA . MET B 1 79 ? 10.516 -5.785 8.438 1 95.56 79 MET B CA 1
ATOM 1850 C C . MET B 1 79 ? 11.258 -4.473 8.203 1 95.56 79 MET B C 1
ATOM 1852 O O . MET B 1 79 ? 11.273 -3.604 9.078 1 95.56 79 MET B O 1
ATOM 1856 N N . PRO B 1 80 ? 11.898 -4.238 7.051 1 97.25 80 PRO B N 1
ATOM 1857 C CA . PRO B 1 80 ? 12.508 -2.932 6.809 1 97.25 80 PRO B CA 1
ATOM 1858 C C . PRO B 1 80 ? 11.508 -1.783 6.91 1 97.25 80 PRO B C 1
ATOM 1860 O O . PRO B 1 80 ? 11.836 -0.717 7.438 1 97.25 80 PRO B O 1
ATOM 1863 N N . VAL B 1 81 ? 10.344 -2.006 6.438 1 97.75 81 VAL B N 1
ATOM 1864 C CA . VAL B 1 81 ? 9.281 -1.005 6.488 1 97.75 81 VAL B CA 1
ATOM 1865 C C . VAL B 1 81 ? 8.945 -0.688 7.945 1 97.75 81 VAL B C 1
ATOM 1867 O O . VAL B 1 81 ? 8.789 0.479 8.312 1 97.75 81 VAL B O 1
ATOM 1870 N N . ALA B 1 82 ? 8.828 -1.709 8.758 1 97 82 ALA B N 1
ATOM 1871 C CA . ALA B 1 82 ? 8.531 -1.538 10.18 1 97 82 ALA B CA 1
ATOM 1872 C C . ALA B 1 82 ? 9.648 -0.773 10.883 1 97 82 ALA B C 1
ATOM 1874 O O . ALA B 1 82 ? 9.383 0.117 11.695 1 97 82 ALA B O 1
ATOM 1875 N N . ILE B 1 83 ? 10.852 -1.081 10.586 1 97.69 83 ILE B N 1
ATOM 1876 C CA . ILE B 1 83 ? 12.008 -0.428 11.195 1 97.69 83 ILE B CA 1
ATOM 1877 C C . ILE B 1 83 ? 12.031 1.049 10.805 1 97.69 83 ILE B C 1
ATOM 1879 O O . ILE B 1 83 ? 12.188 1.921 11.664 1 97.69 83 ILE B O 1
ATOM 1883 N N . LEU B 1 84 ? 11.828 1.329 9.523 1 98.38 84 LEU B N 1
ATOM 1884 C CA . LEU B 1 84 ? 11.805 2.709 9.055 1 98.38 84 LEU B CA 1
ATOM 1885 C C . LEU B 1 84 ? 10.672 3.49 9.711 1 98.38 84 LEU B C 1
ATOM 1887 O O . LEU B 1 84 ? 10.867 4.633 10.133 1 98.38 84 LEU B O 1
ATOM 1891 N N . THR B 1 85 ? 9.5 2.881 9.805 1 98.25 85 THR B N 1
ATOM 1892 C CA . THR B 1 85 ? 8.344 3.533 10.406 1 98.25 85 THR B CA 1
ATOM 1893 C C . THR B 1 85 ? 8.617 3.873 11.867 1 98.25 85 THR B C 1
ATOM 1895 O O . THR B 1 85 ? 8.344 4.992 12.312 1 98.25 85 THR B O 1
ATOM 1898 N N . LEU B 1 86 ? 9.18 2.91 12.57 1 97.81 86 LEU B N 1
ATOM 1899 C CA . LEU B 1 86 ? 9.438 3.082 14 1 97.81 86 LEU B CA 1
ATOM 1900 C C . LEU B 1 86 ? 10.484 4.16 14.234 1 97.81 86 LEU B C 1
ATOM 1902 O O . LEU B 1 86 ? 10.281 5.062 15.047 1 97.81 86 LEU B O 1
ATOM 1906 N N . LEU B 1 87 ? 11.586 4.105 13.555 1 98.19 87 LEU B N 1
ATOM 1907 C CA . LEU B 1 87 ? 12.68 5.047 13.742 1 98.19 87 LEU B CA 1
ATOM 1908 C C . LEU B 1 87 ? 12.258 6.461 13.375 1 98.19 87 LEU B C 1
ATOM 1910 O O . LEU B 1 87 ? 12.547 7.414 14.102 1 98.19 87 LEU B O 1
ATOM 1914 N N . THR B 1 88 ? 11.609 6.586 12.281 1 98.38 88 THR B N 1
ATOM 1915 C CA . THR B 1 88 ? 11.18 7.918 11.867 1 98.38 88 THR B CA 1
ATOM 1916 C C . THR B 1 88 ? 10.062 8.43 12.773 1 98.38 88 THR B C 1
ATOM 1918 O O . THR B 1 88 ? 9.977 9.633 13.039 1 98.38 88 THR B O 1
ATOM 1921 N N . GLY B 1 89 ? 9.148 7.531 13.234 1 97.62 89 GLY B N 1
ATOM 1922 C CA . GLY B 1 89 ? 8.148 7.93 14.203 1 97.62 89 GLY B CA 1
ATOM 1923 C C . GLY B 1 89 ? 8.734 8.492 15.484 1 97.62 89 GLY B C 1
ATOM 1924 O O . GLY B 1 89 ? 8.297 9.531 15.977 1 97.62 89 GLY B O 1
ATOM 1925 N N . ILE B 1 90 ? 9.734 7.816 16 1 97.69 90 ILE B N 1
ATOM 1926 C CA . ILE B 1 90 ? 10.43 8.289 17.188 1 97.69 90 ILE B CA 1
ATOM 1927 C C . ILE B 1 90 ? 11.078 9.641 16.906 1 97.69 90 ILE B C 1
ATOM 1929 O O . ILE B 1 90 ? 10.961 10.57 17.719 1 97.69 90 ILE B O 1
ATOM 1933 N N . GLY B 1 91 ? 11.773 9.719 15.789 1 97.75 91 GLY B N 1
ATOM 1934 C CA . GLY B 1 91 ? 12.375 10.984 15.398 1 97.75 91 GLY B CA 1
ATOM 1935 C C . GLY B 1 91 ? 11.375 12.125 15.32 1 97.75 91 GLY B C 1
ATOM 1936 O O . GLY B 1 91 ? 11.664 13.242 15.766 1 97.75 91 GLY B O 1
ATOM 1937 N N . LEU B 1 92 ? 10.211 11.836 14.805 1 97.31 92 LEU B N 1
ATOM 1938 C CA . LEU B 1 92 ? 9.188 12.867 14.656 1 97.31 92 LEU B CA 1
ATOM 1939 C C . LEU B 1 92 ? 8.633 13.289 16.016 1 97.31 92 LEU B C 1
ATOM 1941 O O . LEU B 1 92 ? 8.305 14.461 16.219 1 97.31 92 LEU B O 1
ATOM 1945 N N . VAL B 1 93 ? 8.5 12.352 16.891 1 96.38 93 VAL B N 1
ATOM 1946 C CA . VAL B 1 93 ? 8.031 12.688 18.234 1 96.38 93 VAL B CA 1
ATOM 1947 C C . VAL B 1 93 ? 9.031 13.625 18.906 1 96.38 93 VAL B C 1
ATOM 1949 O O . VAL B 1 93 ? 8.641 14.602 19.547 1 96.38 93 VAL B O 1
ATOM 1952 N N . VAL B 1 94 ? 10.281 13.422 18.734 1 95.62 94 VAL B N 1
ATOM 1953 C CA . VAL B 1 94 ? 11.344 14.195 19.375 1 95.62 94 VAL B CA 1
ATOM 1954 C C . VAL B 1 94 ? 11.445 15.57 18.719 1 95.62 94 VAL B C 1
ATOM 1956 O O . VAL B 1 94 ? 11.438 16.594 19.406 1 95.62 94 VAL B O 1
ATOM 1959 N N . VAL B 1 95 ? 11.43 15.609 17.438 1 94.31 95 VAL B N 1
ATOM 1960 C CA . VAL B 1 95 ? 11.586 16.859 16.703 1 94.31 95 VAL B CA 1
ATOM 1961 C C . VAL B 1 95 ? 10.352 17.734 16.906 1 94.31 95 VAL B C 1
ATOM 1963 O O . VAL B 1 95 ? 10.461 18.969 16.969 1 94.31 95 VAL B O 1
ATOM 1966 N N . GLY B 1 96 ? 9.211 17.078 16.953 1 92.69 96 GLY B N 1
ATOM 1967 C CA . GLY B 1 96 ? 7.973 17.828 17.094 1 92.69 96 GLY B CA 1
ATOM 1968 C C . GLY B 1 96 ? 7.633 18.156 18.547 1 92.69 96 GLY B C 1
ATOM 1969 O O . GLY B 1 96 ? 6.656 18.844 18.812 1 92.69 96 GLY B O 1
ATOM 1970 N N . ASP B 1 97 ? 8.461 17.641 19.453 1 91.56 97 ASP B N 1
ATOM 1971 C CA . ASP B 1 97 ? 8.25 17.844 20.875 1 91.56 97 ASP B CA 1
ATOM 1972 C C . ASP B 1 97 ? 6.867 17.359 21.312 1 91.56 97 ASP B C 1
ATOM 1974 O O . ASP B 1 97 ? 6.145 18.062 22.016 1 91.56 97 ASP B O 1
ATOM 1978 N N . PHE B 1 98 ? 6.465 16.266 20.719 1 90.38 98 PHE B N 1
ATOM 1979 C CA . PHE B 1 98 ? 5.203 15.648 21.109 1 90.38 98 PHE B CA 1
ATOM 1980 C C . PHE B 1 98 ? 5.371 14.82 22.375 1 90.38 98 PHE B C 1
ATOM 1982 O O . PHE B 1 98 ? 6.473 14.359 22.688 1 90.38 98 PHE B O 1
ATOM 1989 N N . GLN B 1 99 ? 4.293 14.656 23.078 1 90.38 99 GLN B N 1
ATOM 1990 C CA . GLN B 1 99 ? 4.305 13.844 24.281 1 90.38 99 GLN B CA 1
ATOM 1991 C C . GLN B 1 99 ? 4.062 12.367 23.969 1 90.38 99 GLN B C 1
ATOM 1993 O O . GLN B 1 99 ? 3.068 12.023 23.328 1 90.38 99 GLN B O 1
ATOM 1998 N N . PHE B 1 100 ? 4.871 11.594 24.5 1 90.5 100 PHE B N 1
ATOM 1999 C CA . PHE B 1 100 ? 4.75 10.156 24.281 1 90.5 100 PHE B CA 1
ATOM 2000 C C . PHE B 1 100 ? 3.482 9.609 24.922 1 90.5 100 PHE B C 1
ATOM 2002 O O . PHE B 1 100 ? 2.934 8.602 24.484 1 90.5 100 PHE B O 1
ATOM 2009 N N . GLU B 1 101 ? 2.938 10.391 25.797 1 90.94 101 GLU B N 1
ATOM 2010 C CA . GLU B 1 101 ? 1.774 9.938 26.562 1 90.94 101 GLU B CA 1
ATOM 2011 C C . GLU B 1 101 ? 0.475 10.312 25.844 1 90.94 101 GLU B C 1
ATOM 2013 O O . GLU B 1 101 ? -0.597 9.812 26.203 1 90.94 101 GLU B O 1
ATOM 2018 N N . SER B 1 102 ? 0.638 11.109 24.875 1 93.56 102 SER B N 1
ATOM 2019 C CA . SER B 1 102 ? -0.587 11.43 24.141 1 93.56 102 SER B CA 1
ATOM 2020 C C . SER B 1 102 ? -1.197 10.188 23.5 1 93.56 102 SER B C 1
ATOM 2022 O O . SER B 1 102 ? -0.474 9.297 23.047 1 93.56 102 SER B O 1
ATOM 2024 N N . ILE B 1 103 ? -2.467 10.07 23.391 1 94.44 103 ILE B N 1
ATOM 2025 C CA . ILE B 1 103 ? -3.197 8.898 22.922 1 94.44 103 ILE B CA 1
ATOM 2026 C C . ILE B 1 103 ? -2.781 8.562 21.484 1 94.44 103 ILE B C 1
ATOM 2028 O O . ILE B 1 103 ? -2.531 7.398 21.172 1 94.44 103 ILE B O 1
ATOM 2032 N N . TRP B 1 104 ? -2.693 9.57 20.672 1 94.56 104 TRP B N 1
ATOM 2033 C CA . TRP B 1 104 ? -2.385 9.312 19.266 1 94.56 104 TRP B CA 1
ATOM 2034 C C . TRP B 1 104 ? -0.946 8.828 19.109 1 94.56 104 TRP B C 1
ATOM 2036 O O . TRP B 1 104 ? -0.661 7.984 18.25 1 94.56 104 TRP B O 1
ATOM 2046 N N . VAL B 1 105 ? -0.008 9.273 19.859 1 96.44 105 VAL B N 1
ATOM 2047 C CA . VAL B 1 105 ? 1.377 8.82 19.766 1 96.44 105 VAL B CA 1
ATOM 2048 C C . VAL B 1 105 ? 1.505 7.418 20.344 1 96.44 105 VAL B C 1
ATOM 2050 O O . VAL B 1 105 ? 2.064 6.52 19.719 1 96.44 105 VAL B O 1
ATOM 2053 N N . SER B 1 106 ? 0.956 7.211 21.516 1 97.19 106 SER B N 1
ATOM 2054 C CA . SER B 1 106 ? 1.036 5.914 22.188 1 97.19 106 SER B CA 1
ATOM 2055 C C . SER B 1 106 ? 0.335 4.832 21.375 1 97.19 106 SER B C 1
ATOM 2057 O O . SER B 1 106 ? 0.842 3.715 21.25 1 97.19 106 SER B O 1
ATOM 2059 N N . PHE B 1 107 ? -0.784 5.164 20.875 1 97.62 107 PHE B N 1
ATOM 2060 C CA . PHE B 1 107 ? -1.492 4.184 20.062 1 97.62 107 PHE B CA 1
ATOM 2061 C C . PHE B 1 107 ? -0.724 3.887 18.781 1 97.62 107 PHE B C 1
ATOM 2063 O O . PHE B 1 107 ? -0.731 2.754 18.281 1 97.62 107 PHE B O 1
ATOM 2070 N N . GLY B 1 108 ? -0.11 4.934 18.156 1 97.56 108 GLY B N 1
ATOM 2071 C CA . GLY B 1 108 ? 0.728 4.691 17 1 97.56 108 GLY B CA 1
ATOM 2072 C C . GLY B 1 108 ? 1.811 3.658 17.25 1 97.56 108 GLY B C 1
ATOM 2073 O O . GLY B 1 108 ? 1.992 2.736 16.453 1 97.56 108 GLY B O 1
ATOM 2074 N N . PHE B 1 109 ? 2.432 3.734 18.359 1 97.12 109 PHE B N 1
ATOM 2075 C CA . PHE B 1 109 ? 3.482 2.787 18.703 1 97.12 109 PHE B CA 1
ATOM 2076 C C . PHE B 1 109 ? 2.898 1.409 18.984 1 97.12 109 PHE B C 1
ATOM 2078 O O . PHE B 1 109 ? 3.453 0.395 18.562 1 97.12 109 PHE B O 1
ATOM 2085 N N . LEU B 1 110 ? 1.809 1.382 19.656 1 97.25 110 LEU B N 1
ATOM 2086 C CA . LEU B 1 110 ? 1.151 0.106 19.922 1 97.25 110 LEU B CA 1
ATOM 2087 C C . LEU B 1 110 ? 0.784 -0.593 18.609 1 97.25 110 LEU B C 1
ATOM 2089 O O . LEU B 1 110 ? 1.041 -1.788 18.453 1 97.25 110 LEU B O 1
ATOM 2093 N N . ALA B 1 111 ? 0.19 0.171 17.719 1 97.75 111 ALA B N 1
ATOM 2094 C CA . ALA B 1 111 ? -0.267 -0.383 16.438 1 97.75 111 ALA B CA 1
ATOM 2095 C C . ALA B 1 111 ? 0.897 -0.972 15.648 1 97.75 111 ALA B C 1
ATOM 2097 O O . ALA B 1 111 ? 0.802 -2.086 15.125 1 97.75 111 ALA B O 1
ATOM 2098 N N . ILE B 1 112 ? 2.025 -0.29 15.578 1 96.38 112 ILE B N 1
ATOM 2099 C CA . ILE B 1 112 ? 3.139 -0.738 14.742 1 96.38 112 ILE B CA 1
ATOM 2100 C C . ILE B 1 112 ? 3.803 -1.955 15.383 1 96.38 112 ILE B C 1
ATOM 2102 O O . ILE B 1 112 ? 4.23 -2.877 14.688 1 96.38 112 ILE B O 1
ATOM 2106 N N . ILE B 1 113 ? 3.883 -1.979 16.703 1 96 113 ILE B N 1
ATOM 2107 C CA . ILE B 1 113 ? 4.527 -3.094 17.391 1 96 113 ILE B CA 1
ATOM 2108 C C . ILE B 1 113 ? 3.668 -4.348 17.25 1 96 113 ILE B C 1
ATOM 2110 O O . ILE B 1 113 ? 4.172 -5.418 16.891 1 96 113 ILE B O 1
ATOM 2114 N N . VAL B 1 114 ? 2.375 -4.203 17.5 1 97 114 VAL B N 1
ATOM 2115 C CA . VAL B 1 114 ? 1.463 -5.336 17.359 1 97 114 VAL B CA 1
ATOM 2116 C C . VAL B 1 114 ? 1.475 -5.836 15.922 1 97 114 VAL B C 1
ATOM 2118 O O . VAL B 1 114 ? 1.576 -7.043 15.68 1 97 114 VAL B O 1
ATOM 2121 N N . SER B 1 115 ? 1.389 -4.938 14.992 1 96.69 115 SER B N 1
ATOM 2122 C CA . SER B 1 115 ? 1.382 -5.297 13.578 1 96.69 115 SER B CA 1
ATOM 2123 C C . SER B 1 115 ? 2.686 -5.98 13.18 1 96.69 115 SER B C 1
ATOM 2125 O O . SER B 1 115 ? 2.672 -6.965 12.438 1 96.69 115 SER B O 1
ATOM 2127 N N . ALA B 1 116 ? 3.783 -5.523 13.672 1 95.62 116 ALA B N 1
ATOM 2128 C CA . ALA B 1 116 ? 5.09 -6.09 13.336 1 95.62 116 ALA B CA 1
ATOM 2129 C C . ALA B 1 116 ? 5.223 -7.512 13.875 1 95.62 116 ALA B C 1
ATOM 2131 O O . ALA B 1 116 ? 5.867 -8.359 13.258 1 95.62 116 ALA B O 1
ATOM 2132 N N . VAL B 1 117 ? 4.641 -7.742 14.953 1 95.12 117 VAL B N 1
ATOM 2133 C CA . VAL B 1 117 ? 4.734 -9.047 15.594 1 95.12 117 VAL B CA 1
ATOM 2134 C C . VAL B 1 117 ? 3.832 -10.047 14.867 1 95.12 117 VAL B C 1
ATOM 2136 O O . VAL B 1 117 ? 4.168 -11.227 14.75 1 95.12 117 VAL B O 1
ATOM 2139 N N . LEU B 1 118 ? 2.719 -9.617 14.352 1 95.69 118 LEU B N 1
ATOM 2140 C CA . LEU B 1 118 ? 1.791 -10.492 13.648 1 95.69 118 LEU B CA 1
ATOM 2141 C C . LEU B 1 118 ? 2.469 -11.156 12.445 1 95.69 118 LEU B C 1
ATOM 2143 O O . LEU B 1 118 ? 2.154 -12.297 12.102 1 95.69 118 LEU B O 1
ATOM 2147 N N . GLY B 1 119 ? 3.402 -10.508 11.852 1 93.44 119 GLY B N 1
ATOM 2148 C CA . GLY B 1 119 ? 4.109 -11.039 10.695 1 93.44 119 GLY B CA 1
ATOM 2149 C C . GLY B 1 119 ? 4.773 -12.375 10.969 1 93.44 119 GLY B C 1
ATOM 2150 O O . GLY B 1 119 ? 4.293 -13.422 10.523 1 93.44 119 GLY B O 1
ATOM 2151 N N . PRO B 1 120 ? 5.789 -12.352 11.82 1 94.06 120 PRO B N 1
ATOM 2152 C CA . PRO B 1 120 ? 6.523 -13.594 12.078 1 94.06 120 PRO B CA 1
ATOM 2153 C C . PRO B 1 120 ? 5.734 -14.578 12.93 1 94.06 120 PRO B C 1
ATOM 2155 O O . PRO B 1 120 ? 5.938 -15.789 12.828 1 94.06 120 PRO B O 1
ATOM 2158 N N . VAL B 1 121 ? 4.773 -14.188 13.703 1 95.56 121 VAL B N 1
ATOM 2159 C CA . VAL B 1 121 ? 4.09 -15.062 14.648 1 95.56 121 VAL B CA 1
ATOM 2160 C C . VAL B 1 121 ? 2.883 -15.711 13.977 1 95.56 121 VAL B C 1
ATOM 2162 O O . VAL B 1 121 ? 2.557 -16.875 14.25 1 95.56 121 VAL B O 1
ATOM 2165 N N . LYS B 1 122 ? 2.254 -15.016 13.086 1 96.94 122 LYS B N 1
ATOM 2166 C CA . LYS B 1 122 ? 1.033 -15.547 12.492 1 96.94 122 LYS B CA 1
ATOM 2167 C C . LYS B 1 122 ? 1.181 -15.711 10.984 1 96.94 122 LYS B C 1
ATOM 2169 O O . LYS B 1 122 ? 1.042 -16.812 10.453 1 96.94 122 LYS B O 1
ATOM 2174 N N . PHE B 1 123 ? 1.579 -14.742 10.258 1 96.81 123 PHE B N 1
ATOM 2175 C CA . PHE B 1 123 ? 1.521 -14.742 8.805 1 96.81 123 PHE B CA 1
ATOM 2176 C C . PHE B 1 123 ? 2.537 -15.719 8.219 1 96.81 123 PHE B C 1
ATOM 2178 O O . PHE B 1 123 ? 2.225 -16.469 7.289 1 96.81 123 PHE B O 1
ATOM 2185 N N . LYS B 1 124 ? 3.73 -15.727 8.758 1 97.12 124 LYS B N 1
ATOM 2186 C CA . LYS B 1 124 ? 4.758 -16.609 8.211 1 97.12 124 LYS B CA 1
ATOM 2187 C C . LYS B 1 124 ? 4.371 -18.078 8.383 1 97.12 124 LYS B C 1
ATOM 2189 O O . LYS B 1 124 ? 4.289 -18.828 7.406 1 97.12 124 LYS B O 1
ATOM 2194 N N . PRO B 1 125 ? 4.082 -18.578 9.609 1 97.88 125 PRO B N 1
ATOM 2195 C CA . PRO B 1 125 ? 3.764 -20 9.742 1 97.88 125 PRO B CA 1
ATOM 2196 C C . PRO B 1 125 ? 2.484 -20.391 9 1 97.88 125 PRO B C 1
ATOM 2198 O O . PRO B 1 125 ? 2.381 -21.5 8.484 1 97.88 125 PRO B O 1
ATOM 2201 N N . LEU B 1 126 ? 1.504 -19.516 8.953 1 97.94 126 LEU B N 1
ATOM 2202 C CA . LEU B 1 126 ? 0.265 -19.812 8.242 1 97.94 126 LEU B CA 1
ATOM 2203 C C . LEU B 1 126 ? 0.51 -19.922 6.742 1 97.94 126 LEU B C 1
ATOM 2205 O O . LEU B 1 126 ? -0.081 -20.766 6.07 1 97.94 126 LEU B O 1
ATOM 2209 N N . SER B 1 127 ? 1.367 -19.047 6.219 1 97.94 127 SER B N 1
ATOM 2210 C CA . SER B 1 127 ? 1.706 -19.141 4.801 1 97.94 127 SER B CA 1
ATOM 2211 C C . SER B 1 127 ? 2.406 -20.453 4.48 1 97.94 127 SER B C 1
ATOM 2213 O O . SER B 1 127 ? 2.154 -21.062 3.434 1 97.94 127 SER B O 1
ATOM 2215 N N . GLU B 1 128 ? 3.277 -20.906 5.371 1 98.19 128 GLU B N 1
ATOM 2216 C CA . GLU B 1 128 ? 3.934 -22.203 5.207 1 98.19 128 GLU B CA 1
ATOM 2217 C C . GLU B 1 128 ? 2.916 -23.328 5.203 1 98.19 128 GLU B C 1
ATOM 2219 O O . GLU B 1 128 ? 3.02 -24.266 4.402 1 98.19 128 GLU B O 1
ATOM 2224 N N . GLN B 1 129 ? 1.977 -23.219 6.066 1 98.44 129 GLN B N 1
ATOM 2225 C CA . GLN B 1 129 ? 0.936 -24.25 6.16 1 98.44 129 GLN B CA 1
ATOM 2226 C C . GLN B 1 129 ? 0.088 -24.281 4.891 1 98.44 129 GLN B C 1
ATOM 2228 O O . GLN B 1 129 ? -0.29 -25.359 4.422 1 98.44 129 GLN B O 1
ATOM 2233 N N . ILE B 1 130 ? -0.226 -23.156 4.371 1 98.38 130 ILE B N 1
ATOM 2234 C CA . ILE B 1 130 ? -1.012 -23.078 3.146 1 98.38 130 ILE B CA 1
ATOM 2235 C C . ILE B 1 130 ? -0.243 -23.719 1.996 1 98.38 130 ILE B C 1
ATOM 2237 O O . ILE B 1 130 ? -0.778 -24.578 1.286 1 98.38 130 ILE B O 1
ATOM 2241 N N . ALA B 1 131 ? 1.023 -23.344 1.869 1 97.81 131 ALA B N 1
ATOM 2242 C CA . ALA B 1 131 ? 1.853 -23.891 0.8 1 97.81 131 ALA B CA 1
ATOM 2243 C C . ALA B 1 131 ? 1.962 -25.406 0.916 1 97.81 131 ALA B C 1
ATOM 2245 O O . ALA B 1 131 ? 1.721 -26.141 -0.055 1 97.81 131 ALA B O 1
ATOM 2246 N N . ALA B 1 132 ? 2.24 -25.875 2.094 1 97.94 132 ALA B N 1
ATOM 2247 C CA . ALA B 1 132 ? 2.391 -27.312 2.33 1 97.94 132 ALA B CA 1
ATOM 2248 C C . ALA B 1 132 ? 1.083 -28.047 2.07 1 97.94 132 ALA B C 1
ATOM 2250 O O . ALA B 1 132 ? 1.087 -29.172 1.54 1 97.94 132 ALA B O 1
ATOM 2251 N N . GLY B 1 133 ? -0.013 -27.438 2.518 1 98 133 GLY B N 1
ATOM 2252 C CA . GLY B 1 133 ? -1.313 -28.062 2.32 1 98 133 GLY B CA 1
ATOM 2253 C C . GLY B 1 133 ? -1.669 -28.25 0.857 1 98 133 GLY B C 1
ATOM 2254 O O . GLY B 1 133 ? -2.072 -29.344 0.448 1 98 133 GLY B O 1
ATOM 2255 N N . TYR B 1 134 ? -1.469 -27.25 0.063 1 97 134 TYR B N 1
ATOM 2256 C CA . TYR B 1 134 ? -1.792 -27.359 -1.355 1 97 134 TYR B CA 1
ATOM 2257 C C . TYR B 1 134 ? -0.806 -28.266 -2.072 1 97 134 TYR B C 1
ATOM 2259 O O . TYR B 1 134 ? -1.191 -29.047 -2.959 1 97 134 TYR B O 1
ATOM 2267 N N . GLU B 1 135 ? 0.467 -28.203 -1.707 1 95.69 135 GLU B N 1
ATOM 2268 C CA . GLU B 1 135 ? 1.491 -29.062 -2.301 1 95.69 135 GLU B CA 1
ATOM 2269 C C . GLU B 1 135 ? 1.265 -30.531 -1.943 1 95.69 135 GLU B C 1
ATOM 2271 O O . GLU B 1 135 ? 1.501 -31.406 -2.764 1 95.69 135 GLU B O 1
ATOM 2276 N N . GLY B 1 136 ? 0.803 -30.766 -0.765 1 96.25 136 GLY B N 1
ATOM 2277 C CA . GLY B 1 136 ? 0.625 -32.125 -0.269 1 96.25 136 GLY B CA 1
ATOM 2278 C C . GLY B 1 136 ? -0.769 -32.656 -0.512 1 96.25 136 GLY B C 1
ATOM 2279 O O . GLY B 1 136 ? -1.04 -33.844 -0.231 1 96.25 136 GLY B O 1
ATOM 2280 N N . GLY B 1 137 ? -1.704 -31.844 -0.945 1 95.81 137 GLY B N 1
ATOM 2281 C CA . GLY B 1 137 ? -3.049 -32.281 -1.275 1 95.81 137 GLY B CA 1
ATOM 2282 C C . GLY B 1 137 ? -4.023 -32.156 -0.121 1 95.81 137 GLY B C 1
ATOM 2283 O O . GLY B 1 137 ? -5.168 -32.594 -0.211 1 95.81 137 GLY B O 1
ATOM 2284 N N . ASP B 1 138 ? -3.576 -31.609 0.977 1 97.5 138 ASP B N 1
ATOM 2285 C CA . ASP B 1 138 ? -4.465 -31.359 2.107 1 97.5 138 ASP B CA 1
ATOM 2286 C C . ASP B 1 138 ? -5.164 -30 1.959 1 97.5 138 ASP B C 1
ATOM 2288 O O . ASP B 1 138 ? -4.867 -29.062 2.693 1 97.5 138 ASP B O 1
ATOM 2292 N N . VAL B 1 139 ? -6.113 -29.969 1.13 1 97 139 VAL B N 1
ATOM 2293 C CA . VAL B 1 139 ? -6.812 -28.75 0.735 1 97 139 VAL B CA 1
ATOM 2294 C C . VAL B 1 139 ? -7.559 -28.172 1.935 1 97 139 VAL B C 1
ATOM 2296 O O . VAL B 1 139 ? -7.559 -26.953 2.145 1 97 139 VAL B O 1
ATOM 2299 N N . ALA B 1 140 ? -8.086 -29.047 2.703 1 97.44 140 ALA B N 1
ATOM 2300 C CA . ALA B 1 140 ? -8.844 -28.594 3.867 1 97.44 140 ALA B CA 1
ATOM 2301 C C . ALA B 1 140 ? -7.945 -27.828 4.84 1 97.44 140 ALA B C 1
ATOM 2303 O O . ALA B 1 140 ? -8.328 -26.781 5.348 1 97.44 140 ALA B O 1
ATOM 2304 N N . ALA B 1 141 ? -6.789 -28.312 5.07 1 97.5 141 ALA B N 1
ATOM 2305 C CA . ALA B 1 141 ? -5.832 -27.656 5.957 1 97.5 141 ALA B CA 1
ATOM 2306 C C . ALA B 1 141 ? -5.387 -26.312 5.383 1 97.5 141 ALA B C 1
ATOM 2308 O O . ALA B 1 141 ? -5.281 -25.328 6.109 1 97.5 141 ALA B O 1
ATOM 2309 N N . ALA B 1 142 ? -5.109 -26.266 4.113 1 98.12 142 ALA B N 1
ATOM 2310 C CA . ALA B 1 142 ? -4.688 -25.031 3.445 1 98.12 142 ALA B CA 1
ATOM 2311 C C . ALA B 1 142 ? -5.773 -23.969 3.521 1 98.12 142 ALA B C 1
ATOM 2313 O O . ALA B 1 142 ? -5.488 -22.797 3.807 1 98.12 142 ALA B O 1
ATOM 2314 N N . GLU B 1 143 ? -6.984 -24.422 3.322 1 97.38 143 GLU B N 1
ATOM 2315 C CA . GLU B 1 143 ? -8.102 -23.469 3.352 1 97.38 143 GLU B CA 1
ATOM 2316 C C . GLU B 1 143 ? -8.336 -22.938 4.762 1 97.38 143 GLU B C 1
ATOM 2318 O O . GLU B 1 143 ? -8.688 -21.781 4.945 1 97.38 143 GLU B O 1
ATOM 2323 N N . GLY B 1 144 ? -8.219 -23.812 5.727 1 98 144 GLY B N 1
ATOM 2324 C CA . GLY B 1 144 ? -8.305 -23.375 7.109 1 98 144 GLY B CA 1
ATOM 2325 C C . GLY B 1 144 ? -7.27 -22.312 7.457 1 98 144 GLY B C 1
ATOM 2326 O O . GLY B 1 144 ? -7.59 -21.312 8.102 1 98 144 GLY B O 1
ATOM 2327 N N . ALA B 1 145 ? -6.027 -22.547 7.047 1 98.31 145 ALA B N 1
ATOM 2328 C CA . ALA B 1 145 ? -4.945 -21.594 7.281 1 98.31 145 ALA B CA 1
ATOM 2329 C C . ALA B 1 145 ? -5.191 -20.281 6.527 1 98.31 145 ALA B C 1
ATOM 2331 O O . ALA B 1 145 ? -4.887 -19.203 7.035 1 98.31 145 ALA B O 1
ATOM 2332 N N . SER B 1 146 ? -5.734 -20.406 5.336 1 97.81 146 SER B N 1
ATOM 2333 C CA . SER B 1 146 ? -6.051 -19.219 4.543 1 97.81 146 SER B CA 1
ATOM 2334 C C . SER B 1 146 ? -7.09 -18.359 5.238 1 97.81 146 SER B C 1
ATOM 2336 O O . SER B 1 146 ? -7 -17.125 5.199 1 97.81 146 SER B O 1
ATOM 2338 N N . LYS B 1 147 ? -8.07 -19 5.871 1 97.56 147 LYS B N 1
ATOM 2339 C CA . LYS B 1 147 ? -9.094 -18.266 6.609 1 97.56 147 LYS B CA 1
ATOM 2340 C C . LYS B 1 147 ? -8.484 -17.531 7.801 1 97.56 147 LYS B C 1
ATOM 2342 O O . LYS B 1 147 ? -8.898 -16.406 8.133 1 97.56 147 LYS B O 1
ATOM 2347 N N . GLN B 1 148 ? -7.566 -18.125 8.414 1 97.94 148 GLN B N 1
ATOM 2348 C CA . GLN B 1 148 ? -6.879 -17.484 9.531 1 97.94 148 GLN B CA 1
ATOM 2349 C C . GLN B 1 148 ? -6.066 -16.281 9.055 1 97.94 148 GLN B C 1
ATOM 2351 O O . GLN B 1 148 ? -6.07 -15.227 9.703 1 97.94 148 GLN B O 1
ATOM 2356 N N . ILE B 1 149 ? -5.359 -16.422 7.949 1 97.31 149 ILE B N 1
ATOM 2357 C CA . ILE B 1 149 ? -4.598 -15.305 7.41 1 97.31 149 ILE B CA 1
ATOM 2358 C C . ILE B 1 149 ? -5.543 -14.141 7.09 1 97.31 149 ILE B C 1
ATOM 2360 O O . ILE B 1 149 ? -5.242 -12.984 7.398 1 97.31 149 ILE B O 1
ATOM 2364 N N . ALA B 1 150 ? -6.664 -14.477 6.516 1 96.81 150 ALA B N 1
ATOM 2365 C CA . ALA B 1 150 ? -7.629 -13.438 6.168 1 96.81 150 ALA B CA 1
ATOM 2366 C C . ALA B 1 150 ? -8.109 -12.695 7.41 1 96.81 150 ALA B C 1
ATOM 2368 O O . ALA B 1 150 ? -8.234 -11.469 7.402 1 96.81 150 ALA B O 1
ATOM 2369 N N . MET B 1 151 ? -8.352 -13.422 8.477 1 97.62 151 MET B N 1
ATOM 2370 C CA . MET B 1 151 ? -8.812 -12.828 9.727 1 97.62 151 MET B CA 1
ATOM 2371 C C . MET B 1 151 ? -7.742 -11.922 10.32 1 97.62 151 MET B C 1
ATOM 2373 O O . MET B 1 151 ? -8.016 -10.766 10.656 1 97.62 151 MET B O 1
ATOM 2377 N N . TRP B 1 152 ? -6.57 -12.383 10.445 1 97.25 152 TRP B N 1
ATOM 2378 C CA . TRP B 1 152 ? -5.492 -11.617 11.062 1 97.25 152 TRP B CA 1
ATOM 2379 C C . TRP B 1 152 ? -5.09 -10.438 10.18 1 97.25 152 TRP B C 1
ATOM 2381 O O . TRP B 1 152 ? -4.715 -9.383 10.688 1 97.25 152 TRP B O 1
ATOM 2391 N N . SER B 1 153 ? -5.109 -10.633 8.859 1 97 153 SER B N 1
ATOM 2392 C CA . SER B 1 153 ? -4.824 -9.539 7.938 1 97 153 SER B CA 1
ATOM 2393 C C . SER B 1 153 ? -5.848 -8.414 8.078 1 97 153 SER B C 1
ATOM 2395 O O . SER B 1 153 ? -5.492 -7.234 8.039 1 97 153 SER B O 1
ATOM 2397 N N . THR B 1 154 ? -7.16 -8.766 8.266 1 97.62 154 THR B N 1
ATOM 2398 C CA . THR B 1 154 ? -8.219 -7.781 8.461 1 97.62 154 THR B CA 1
ATOM 2399 C C . THR B 1 154 ? -8.016 -7.02 9.766 1 97.62 154 THR B C 1
ATOM 2401 O O . THR B 1 154 ? -8.125 -5.793 9.805 1 97.62 154 THR B O 1
ATOM 2404 N N . VAL B 1 155 ? -7.664 -7.727 10.781 1 97.5 155 VAL B N 1
ATOM 2405 C CA . VAL B 1 155 ? -7.395 -7.125 12.086 1 97.5 155 VAL B CA 1
ATOM 2406 C C . VAL B 1 155 ? -6.211 -6.168 11.977 1 97.5 155 VAL B C 1
ATOM 2408 O O . VAL B 1 155 ? -6.262 -5.047 12.477 1 97.5 155 VAL B O 1
ATOM 2411 N N . ASN B 1 156 ? -5.176 -6.609 11.336 1 97.62 156 ASN B N 1
ATOM 2412 C CA . ASN B 1 156 ? -3.971 -5.809 11.156 1 97.62 156 ASN B CA 1
ATOM 2413 C C . ASN B 1 156 ? -4.262 -4.531 10.375 1 97.62 156 ASN B C 1
ATOM 2415 O O . ASN B 1 156 ? -3.822 -3.447 10.766 1 97.62 156 ASN B O 1
ATOM 2419 N N . THR B 1 157 ? -4.992 -4.637 9.266 1 97.88 157 THR B N 1
ATOM 2420 C CA . THR B 1 157 ? -5.328 -3.492 8.422 1 97.88 157 THR B CA 1
ATOM 2421 C C . THR B 1 157 ? -6.18 -2.484 9.195 1 97.88 157 THR B C 1
ATOM 2423 O O . THR B 1 157 ? -5.965 -1.275 9.086 1 97.88 157 THR B O 1
ATOM 2426 N N . LEU B 1 158 ? -7.133 -2.965 9.992 1 98.12 158 LEU B N 1
ATOM 2427 C CA . LEU B 1 158 ? -7.969 -2.09 10.805 1 98.12 158 LEU B CA 1
ATOM 2428 C C . LEU B 1 158 ? -7.141 -1.363 11.859 1 98.12 158 LEU B C 1
ATOM 2430 O O . LEU B 1 158 ? -7.355 -0.178 12.117 1 98.12 158 LEU B O 1
ATOM 2434 N N . LEU B 1 159 ? -6.246 -2.105 12.438 1 98.44 159 LEU B N 1
ATOM 2435 C CA . LEU B 1 159 ? -5.348 -1.519 13.43 1 98.44 159 LEU B CA 1
ATOM 2436 C C . LEU B 1 159 ? -4.547 -0.373 12.82 1 98.44 159 LEU B C 1
ATOM 2438 O O . LEU B 1 159 ? -4.449 0.705 13.414 1 98.44 159 LEU B O 1
ATOM 2442 N N . LEU B 1 160 ? -3.994 -0.561 11.656 1 98.38 160 LEU B N 1
ATOM 2443 C CA . LEU B 1 160 ? -3.201 0.457 10.977 1 98.38 160 LEU B CA 1
ATOM 2444 C C . LEU B 1 160 ? -4.074 1.631 10.547 1 98.38 160 LEU B C 1
ATOM 2446 O O . LEU B 1 160 ? -3.641 2.783 10.602 1 98.38 160 LEU B O 1
ATOM 2450 N N . PHE B 1 161 ? -5.289 1.315 10.164 1 98.81 161 PHE B N 1
ATOM 2451 C CA . PHE B 1 161 ? -6.203 2.373 9.758 1 98.81 161 PHE B CA 1
ATOM 2452 C C . PHE B 1 161 ? -6.543 3.279 10.93 1 98.81 161 PHE B C 1
ATOM 2454 O O . PHE B 1 161 ? -6.586 4.504 10.789 1 98.81 161 PHE B O 1
ATOM 2461 N N . VAL B 1 162 ? -6.82 2.686 12.07 1 98.69 162 VAL B N 1
ATOM 2462 C CA . VAL B 1 162 ? -7.113 3.465 13.273 1 98.69 162 VAL B CA 1
ATOM 2463 C C . VAL B 1 162 ? -5.922 4.355 13.609 1 98.69 162 VAL B C 1
ATOM 2465 O O . VAL B 1 162 ? -6.094 5.512 14.008 1 98.69 162 VAL B O 1
ATOM 2468 N N . ALA B 1 163 ? -4.727 3.814 13.461 1 98.44 163 ALA B N 1
ATOM 2469 C CA . ALA B 1 163 ? -3.529 4.617 13.703 1 98.44 163 ALA B CA 1
ATOM 2470 C C . ALA B 1 163 ? -3.477 5.82 12.766 1 98.44 163 ALA B C 1
ATOM 2472 O O . ALA B 1 163 ? -3.143 6.93 13.188 1 98.44 163 ALA B O 1
ATOM 2473 N N . ILE B 1 164 ? -3.816 5.664 11.492 1 98.38 164 ILE B N 1
ATOM 2474 C CA . ILE B 1 164 ? -3.846 6.758 10.531 1 98.38 164 ILE B CA 1
ATOM 2475 C C . ILE B 1 164 ? -4.852 7.816 10.977 1 98.38 164 ILE B C 1
ATOM 2477 O O . ILE B 1 164 ? -4.551 9.008 10.984 1 98.38 164 ILE B O 1
ATOM 2481 N N . VAL B 1 165 ? -6.016 7.336 11.391 1 98.5 165 VAL B N 1
ATOM 2482 C CA . VAL B 1 165 ? -7.082 8.234 11.828 1 98.5 165 VAL B CA 1
ATOM 2483 C C . VAL B 1 165 ? -6.602 9.07 13.016 1 98.5 165 VAL B C 1
ATOM 2485 O O . VAL B 1 165 ? -6.742 10.297 13.008 1 98.5 165 VAL B O 1
ATOM 2488 N N . LEU B 1 166 ? -5.988 8.461 13.984 1 98.19 166 LEU B N 1
ATOM 2489 C CA . LEU B 1 166 ? -5.535 9.156 15.188 1 98.19 166 LEU B CA 1
ATOM 2490 C C . LEU B 1 166 ? -4.391 10.109 14.867 1 98.19 166 LEU B C 1
ATOM 2492 O O . LEU B 1 166 ? -4.273 11.172 15.484 1 98.19 166 LEU B O 1
ATOM 2496 N N . MET B 1 167 ? -3.578 9.75 13.906 1 97.12 167 MET B N 1
ATOM 2497 C CA . MET B 1 167 ? -2.451 10.602 13.531 1 97.12 167 MET B CA 1
ATOM 2498 C C . MET B 1 167 ? -2.936 11.875 12.852 1 97.12 167 MET B C 1
ATOM 2500 O O . MET B 1 167 ? -2.23 12.883 12.836 1 97.12 167 MET B O 1
ATOM 2504 N N . VAL B 1 168 ? -4.105 11.789 12.25 1 97.12 168 VAL B N 1
ATOM 2505 C CA . VAL B 1 168 ? -4.668 12.961 11.586 1 97.12 168 VAL B CA 1
ATOM 2506 C C . VAL B 1 168 ? -5.395 13.828 12.609 1 97.12 168 VAL B C 1
ATOM 2508 O O . VAL B 1 168 ? -5.215 15.055 12.641 1 97.12 168 VAL B O 1
ATOM 2511 N N . ILE B 1 169 ? -6.172 13.219 13.484 1 96.25 169 ILE B N 1
ATOM 2512 C CA . ILE B 1 169 ? -7.023 13.938 14.422 1 96.25 169 ILE B CA 1
ATOM 2513 C C . ILE B 1 169 ? -6.176 14.484 15.57 1 96.25 169 ILE B C 1
ATOM 2515 O O . ILE B 1 169 ? -6.449 15.57 16.094 1 96.25 169 ILE B O 1
ATOM 2519 N N . 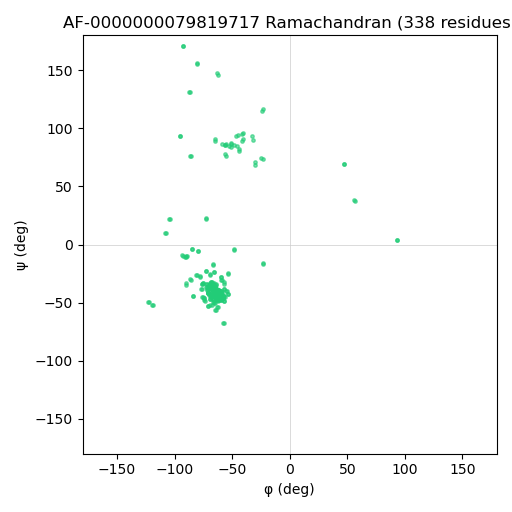LYS B 1 170 ? -5.207 13.742 16.016 1 95.12 170 LYS B N 1
ATOM 2520 C CA . LYS B 1 170 ? -4.348 14.102 17.141 1 95.12 170 LYS B CA 1
ATOM 2521 C C . LYS B 1 170 ? -5.168 14.594 18.328 1 95.12 170 LYS B C 1
ATOM 2523 O O . LYS B 1 170 ? -5.074 15.758 18.703 1 95.12 170 LYS B O 1
ATOM 2528 N N . PRO B 1 171 ? -5.855 13.672 18.875 1 90.88 171 PRO B N 1
ATOM 2529 C CA . PRO B 1 171 ? -6.727 14.094 19.969 1 90.88 171 PRO B CA 1
ATOM 2530 C C . PRO B 1 171 ? -5.949 14.484 21.219 1 90.88 171 PRO B C 1
ATOM 2532 O O . PRO B 1 171 ? -4.844 13.992 21.453 1 90.88 171 PRO B O 1
#

pLDDT: mean 89.62, std 18.27, range [31.08, 98.81]

Solvent-accessible surface area (backbone atoms only — not comparable to full-atom values): 17731 Å² total; per-residue (Å²): 135,81,79,75,77,74,73,76,72,76,68,70,75,72,55,66,69,76,66,77,55,56,62,52,51,51,47,52,35,48,45,51,24,52,52,26,44,17,32,53,50,9,19,50,52,42,51,50,51,52,51,53,53,48,65,73,49,92,48,53,64,32,47,17,51,51,24,50,59,45,37,54,38,41,69,72,50,50,43,59,32,49,51,48,29,51,53,25,48,52,49,48,34,62,75,65,68,53,58,70,80,37,59,34,51,40,46,40,52,51,39,53,53,54,48,58,48,41,32,72,71,45,46,26,57,34,21,46,45,23,17,50,15,40,72,70,65,38,51,68,59,14,52,53,31,48,52,50,48,52,51,54,51,50,52,43,49,49,43,49,47,52,37,52,46,31,64,69,65,54,106,135,82,79,75,77,75,73,76,70,77,66,67,75,72,52,67,68,77,64,78,55,56,62,52,52,50,46,52,35,48,46,52,25,51,54,27,47,17,34,54,51,9,20,52,52,40,52,51,50,52,50,53,54,48,66,73,49,91,47,52,64,31,47,17,51,51,24,52,58,47,37,54,39,42,71,72,48,49,43,59,31,49,51,46,28,50,53,25,48,52,50,47,34,61,75,65,67,54,58,69,79,36,60,34,52,42,45,40,53,49,40,52,54,54,48,56,48,43,32,72,72,46,47,25,57,35,21,47,45,22,16,50,14,41,71,70,66,40,51,69,58,14,51,53,31,48,53,50,48,52,51,53,51,51,52,43,49,51,43,50,47,50,36,52,45,31,64,69,64,54,108

Foldseek 3Di:
DPPPPPPPPPPCVPVVPPPPVLVVLLVVLVVQLVVLLCCVLVVLVVLLVVLVVVVPDPDLVSQLVSLVVLLCVLVPRVVVSLVSNVVSLVVNCVSVVHDCPQPLNVLLVVLSVVLSVCRVPQSNVLSVQLNCCSVVVVNVRNVVSSVSNSVVSVVSSVSSVVSVVCVVVVD/DPPPPPPPPPPCVPVVPPPPVLVVLLVVLVVQLVVLLCCVLVVLVVLLVVLVVVVPDPDLVSQLVSLVVLLCCLVPRVVVSLVSNVVSLVVNCVSVVNDCPQPLNVLLVVLSVVLSVCRVPQSNVLSVQLNCCSVVVVNVRNVVSSVSNSVVSVVSSVSSVVSVVCVVVVD

InterPro domains:
  IPR018729 Protein of unknown function DUF2269, transmembrane [PF10027] (28-171)

Secondary structure (DSSP, 8-state):
-----------GGG-----THHHHHHHHHHHHHHHHHHHHHHHHHHHHHHHHHHHTSS-HHHHHHHHHHHHTHIIIIIHHHHHHHHHHHHHHHHHTT--TTSHHHHHHHHHHHHHHHHIIIIIHHHHHHHHHHHHHT-HHHHHHHHHHHHHHHHHHHHHHHHHHHHHHH--/-----------GGG-----THHHHHHHHHHHHHHHHHHHHHHHHHHHHHHHHHHHTSS-HHHHHHHHHHHHTHIIIIIHHHHHHHHHHHHHHHHHTT--TTSHHHHHHHHHHHHHHHHIIIIIHHHHHHHHHHHHHT-HHHHHHHHHHHHHHHHHHHHHHHHHHHHHHH--

Radius of gyration: 26.47 Å; Cα contacts (8 Å, |Δi|>4): 386; chains: 2; bounding box: 78×100×72 Å

Sequence (342 aa):
MVVDVAITRHDPSHAHPAIPEEPVVRNVLLIVHIAAIAVWFGGSIMNGVINAKIAGTNDMSAKATLARSEVNLGTQVYMPVAILTLLTGIGLVVVGDFQFESIWVSFGFLAIIVSAVLGPVKFKPLSEQIAAGYEGGDVAAAEGASKQIAMWSTVNTLLLFVAIVLMVIKPMVVDVAITRHDPSHAHPAIPEEPVVRNVLLIVHIAAIAVWFGGSIMNGVINAKIAGTNDMSAKATLARSEVNLGTQVYMPVAILTLLTGIGLVVVGDFQFESIWVSFGFLAIIVSAVLGPVKFKPLSEQIAAGYEGGDVAAAEGASKQIAMWSTVNTLLLFVAIVLMVIKP

Nearest PDB structures (foldseek):
  2b0h-assembly1_A  TM=4.082E-01  e=1.703E+00  Mus musculus
  8cqd-assembly1_D  TM=3.107E-01  e=5.704E+00  uncultured Gammaproteobacteria bacterium
  4k0d-assembly1_B  TM=6.124E-01  e=5.826E+00  Anaeromyxobacter dehalogenans 2CP-C
  2b0h-assembly1_A  TM=4.103E-01  e=1.928E+00  Mus musculus
  7sqc-assembly1_1X  TM=2.827E-01  e=5.55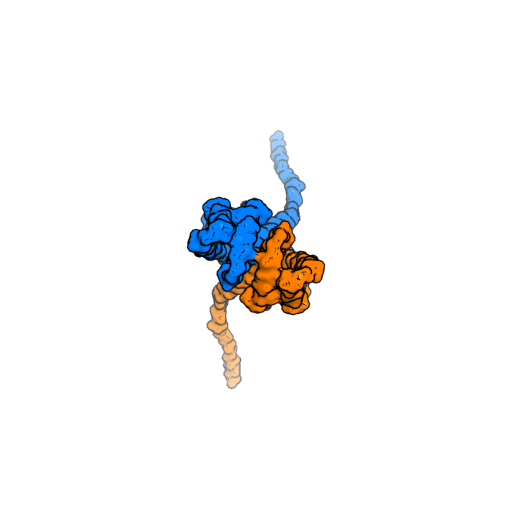2E+00  Chlamydomonas reinhardtii